Protein AF-A0A0F8Z0E1-F1 (afdb_monomer)

Foldseek 3Di:
DPFDWDQDPVRDTDRPPPPFPWAKFKFWFADDVPFIWMWIFIAGAPRATETPDTAGDQDPVSVVVVCVVRVHQAYEYELPHDRYDNVVLQVVCVVVQNHYAYEDEDPDCPPVAQWDADSVRSYIYGHPQVLLVVLVVCVVVNSYHYDPCCCPHPPRVQVVLLPQWDWDWDADPVRDIDIDTDGPDHNSNSNRSSRRSVRCVSVVNDPRPVPPVPDDPPPPPPPDDPDDDDPPDDD

Solvent-accessible surface area (backbone atoms only — not comparable to full-atom values): 13391 Å² total; per-residue (Å²): 135,88,76,65,68,48,68,46,99,84,72,44,79,38,66,52,71,76,73,62,65,67,46,28,23,20,5,29,20,36,30,68,88,75,31,25,25,35,32,30,26,42,32,41,76,88,50,30,34,36,49,75,45,69,45,68,34,82,45,71,67,51,44,53,47,52,39,59,77,64,57,46,52,25,33,22,32,48,65,76,46,66,48,65,55,69,69,57,52,49,51,48,24,67,77,35,61,92,30,30,28,38,31,41,74,36,99,48,88,53,41,95,45,54,52,46,78,42,75,96,69,32,34,34,39,29,18,53,59,53,39,51,47,53,50,46,50,33,57,77,70,64,30,51,47,76,54,93,62,49,72,58,32,72,83,39,48,45,60,58,15,59,64,30,60,41,82,44,79,46,70,46,101,84,74,44,82,40,76,43,74,46,67,83,56,70,34,51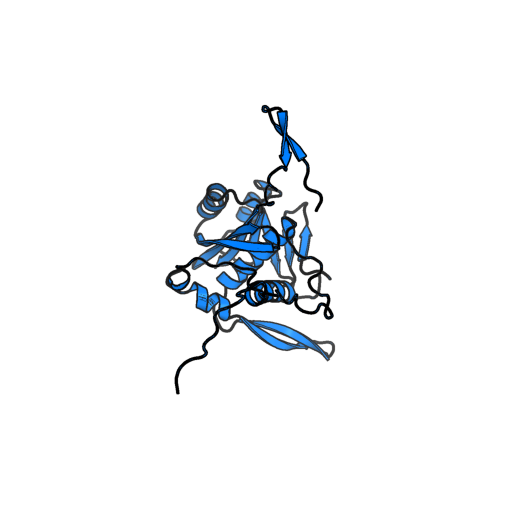,57,41,48,3,49,32,28,22,48,53,17,36,37,74,74,67,52,46,76,88,68,81,81,49,93,81,65,72,79,83,76,80,77,89,75,83,77,87,83,83,82,86,90,86,82,81,132

Secondary structure (DSSP, 8-state):
--PPEEE-TTS-EEEP------EEEEEEEEETTTEEEEEEEEEETTTEEEEEEEEEE-SHHHHHHHHHHTT-SEEEEESSSSSS-HHHHHHHHHHTTTTEEEEEEESSS-SSSSEEEEGGGTEEEEEHHHHHHHHHHHHHTT-EEPPTTTTTGGGGTHHHHHH-EEEEEEE-TTS-EEEEEEESS--HHHHHHHHHHHHHIIIII--TT---TT---------------------

pLDDT: mean 82.11, std 20.62, range [33.75, 98.81]

Nearest PDB structures (foldseek):
  3f6c-assembly3_B  TM=4.283E-01  e=1.067E+00  Escherichia coli K-12
  4h83-assembly3_C  TM=5.958E-01  e=2.082E+00  marine actinobacterium PHSC20C1
  8oud-assembly1_C  TM=4.354E-01  e=1.446E+00  Homo sapiens
  6x2l-assembly1_A  TM=3.823E-01  e=3.185E+00  Homo sapiens
  8vc9-assembly3_F  TM=4.400E-01  e=5.847E+00  Leptospira interrogans serovar Copenhageni

Mean predicted aligned error: 10.94 Å

Structure (mmCIF, N/CA/C/O backbone):
data_AF-A0A0F8Z0E1-F1
#
_entry.id   AF-A0A0F8Z0E1-F1
#
loop_
_atom_site.group_PDB
_atom_site.id
_atom_site.type_symbol
_atom_site.label_atom_id
_atom_site.label_alt_id
_atom_site.label_comp_id
_atom_site.label_asym_id
_atom_site.label_entity_id
_atom_site.label_seq_id
_atom_site.pdbx_PDB_ins_code
_atom_site.Cartn_x
_atom_site.Cartn_y
_atom_site.Cartn_z
_atom_site.occupancy
_atom_site.B_iso_or_equiv
_atom_site.auth_seq_id
_atom_site.auth_comp_id
_atom_site.auth_asym_id
_atom_site.auth_atom_id
_atom_site.pdbx_PDB_model_num
ATOM 1 N N . LEU A 1 1 ? -22.494 -20.729 2.034 1.00 38.28 1 LEU A N 1
ATOM 2 C CA . LEU A 1 1 ? -22.500 -20.128 3.391 1.00 38.28 1 LEU A CA 1
ATOM 3 C C . LEU A 1 1 ? -23.894 -20.237 4.022 1.00 38.28 1 LEU A C 1
ATOM 5 O O . LEU A 1 1 ? -24.862 -19.753 3.445 1.00 38.28 1 LEU A O 1
ATOM 9 N N . HIS A 1 2 ? -24.022 -20.924 5.164 1.00 33.75 2 HIS A N 1
ATOM 10 C CA . HIS A 1 2 ? -25.282 -21.025 5.918 1.00 33.75 2 HIS A CA 1
ATOM 11 C C . HIS A 1 2 ? -25.442 -19.775 6.796 1.00 33.75 2 HIS A C 1
ATOM 13 O O . HIS A 1 2 ? -24.879 -19.708 7.882 1.00 33.75 2 HIS A O 1
ATOM 19 N N . GLY A 1 3 ? -26.159 -18.762 6.303 1.00 41.03 3 GLY A N 1
ATOM 20 C CA . GLY A 1 3 ? -26.400 -17.527 7.058 1.00 41.03 3 GLY A CA 1
ATOM 21 C C . GLY A 1 3 ? -27.196 -17.776 8.344 1.00 41.03 3 GLY A C 1
ATOM 22 O O . GLY A 1 3 ? -28.190 -18.505 8.334 1.00 41.03 3 GLY A O 1
ATOM 23 N N . THR A 1 4 ? -26.769 -17.157 9.441 1.00 48.91 4 THR A N 1
ATOM 24 C CA . THR A 1 4 ? -27.414 -17.253 10.753 1.00 48.91 4 THR A CA 1
ATOM 25 C C . THR A 1 4 ? -28.752 -16.506 10.737 1.00 48.91 4 THR A C 1
ATOM 27 O O . THR A 1 4 ? -28.820 -15.310 10.457 1.00 48.91 4 THR A O 1
ATOM 30 N N . THR A 1 5 ? -29.850 -17.204 11.017 1.00 56.28 5 THR A N 1
ATOM 31 C CA . THR A 1 5 ? -31.170 -16.588 11.248 1.00 56.28 5 THR A CA 1
ATOM 32 C C . THR A 1 5 ? -31.329 -16.183 12.710 1.00 56.28 5 THR A C 1
ATOM 34 O O . THR A 1 5 ? -31.001 -16.976 13.592 1.00 56.28 5 THR A O 1
ATOM 37 N N . TYR A 1 6 ? -31.904 -15.008 12.966 1.00 61.81 6 TYR A N 1
ATOM 38 C CA . TYR A 1 6 ? -32.335 -14.571 14.299 1.00 61.81 6 TYR A CA 1
ATOM 39 C C . TYR A 1 6 ? -33.839 -14.266 14.316 1.00 61.81 6 TYR A C 1
ATOM 41 O O . TYR A 1 6 ? -34.480 -14.178 13.269 1.00 61.81 6 TYR A O 1
ATOM 49 N N . VAL A 1 7 ? -34.429 -14.144 15.505 1.00 69.38 7 VAL A N 1
ATOM 50 C CA . VAL A 1 7 ? -35.840 -13.759 15.672 1.00 69.38 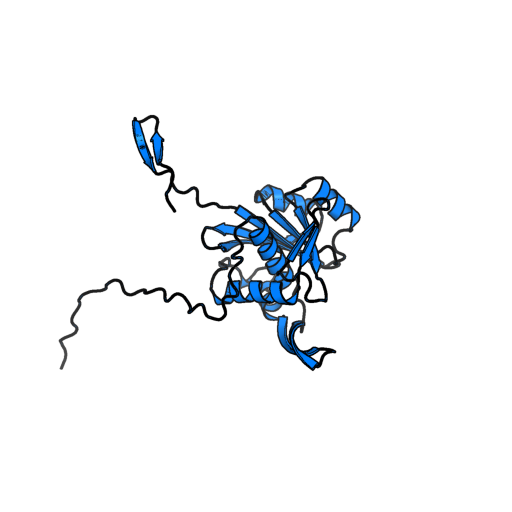7 VAL A CA 1
ATOM 51 C C . VAL A 1 7 ? -35.884 -12.321 16.170 1.00 69.38 7 VAL A C 1
ATOM 53 O O . VAL A 1 7 ? -35.270 -12.013 17.187 1.00 69.38 7 VAL A O 1
ATOM 56 N N . GLY A 1 8 ? -36.545 -11.444 15.417 1.00 69.00 8 GLY A N 1
ATOM 57 C CA . GLY A 1 8 ? -36.669 -10.027 15.756 1.00 69.00 8 GLY A CA 1
ATOM 58 C C . GLY A 1 8 ? -37.699 -9.792 16.858 1.00 69.00 8 GLY A C 1
ATOM 59 O O . GLY A 1 8 ? -38.451 -10.695 17.225 1.00 69.00 8 GLY A O 1
ATOM 60 N N . GLU A 1 9 ? -37.772 -8.559 17.362 1.00 64.88 9 GLU A N 1
ATOM 61 C CA . GLU A 1 9 ? -38.778 -8.148 18.360 1.00 64.88 9 GLU A CA 1
ATOM 62 C C . GLU A 1 9 ? -40.223 -8.298 17.850 1.00 64.88 9 GLU A C 1
ATOM 64 O O . GLU A 1 9 ? -41.160 -8.425 18.634 1.00 64.88 9 GLU A O 1
ATOM 69 N N . ASP A 1 10 ? -40.405 -8.358 16.529 1.00 83.94 10 ASP A N 1
ATOM 70 C CA . ASP A 1 10 ? -41.672 -8.654 15.858 1.00 83.94 10 ASP A CA 1
ATOM 71 C C . ASP A 1 10 ? -42.035 -10.154 15.842 1.00 83.94 10 ASP A C 1
ATOM 73 O O . ASP A 1 10 ? -43.051 -10.546 15.263 1.00 83.94 10 ASP A O 1
ATOM 77 N N . GLY A 1 11 ? -41.201 -11.009 16.443 1.00 68.81 11 GLY A N 1
ATOM 78 C CA . GLY A 1 11 ? -41.383 -12.457 16.490 1.00 68.81 11 GLY A CA 1
ATOM 79 C C . GLY A 1 11 ? -41.134 -13.165 15.156 1.00 68.81 11 GLY A C 1
ATOM 80 O O . GLY A 1 11 ? -41.351 -14.377 15.061 1.00 68.81 11 GLY A O 1
ATOM 81 N N . LYS A 1 12 ? -40.677 -12.457 14.115 1.00 70.94 12 LYS A N 1
ATOM 82 C CA . LYS A 1 12 ? -40.388 -13.053 12.806 1.00 70.94 12 LYS A CA 1
ATOM 83 C C . LYS A 1 12 ? -38.943 -13.528 12.745 1.00 70.94 12 LYS A C 1
ATOM 85 O O . LYS A 1 12 ? -38.037 -12.905 13.294 1.00 70.94 12 LYS A O 1
ATOM 90 N N . LYS A 1 13 ? -38.725 -14.648 12.049 1.00 59.69 13 LYS A N 1
ATOM 91 C CA . LYS A 1 13 ? -37.377 -15.102 11.694 1.00 59.69 13 LYS A CA 1
ATOM 92 C C . LYS A 1 13 ? -36.833 -14.178 10.614 1.00 59.69 13 LYS A C 1
ATOM 94 O O . LYS A 1 13 ? -37.253 -14.265 9.462 1.00 59.69 13 LYS A O 1
ATOM 99 N N . HIS A 1 14 ? -35.896 -13.327 10.995 1.00 53.53 14 HIS A N 1
ATOM 100 C CA . HIS A 1 14 ? -35.095 -12.564 10.058 1.00 53.53 14 HIS A CA 1
ATOM 101 C C . HIS A 1 14 ? -33.886 -13.411 9.700 1.00 53.53 14 HIS A C 1
ATOM 103 O O . HIS A 1 14 ? -33.217 -14.005 10.552 1.00 53.53 14 HIS A O 1
ATOM 109 N N . ARG A 1 15 ? -33.587 -13.480 8.409 1.00 45.00 15 ARG A N 1
ATOM 110 C CA . ARG A 1 15 ? -32.219 -13.785 8.020 1.00 45.00 15 ARG A CA 1
ATOM 111 C C . ARG A 1 15 ? -31.432 -12.561 8.459 1.00 45.00 15 ARG A C 1
ATOM 113 O O . ARG A 1 15 ? -31.849 -11.457 8.109 1.00 45.00 15 ARG A O 1
ATOM 120 N N . ALA A 1 16 ? -30.353 -12.728 9.227 1.00 47.72 16 ALA A N 1
ATOM 121 C CA . ALA A 1 16 ? -29.394 -11.640 9.274 1.00 47.72 16 ALA A CA 1
ATOM 122 C C . ALA A 1 16 ? -29.115 -11.295 7.815 1.00 47.72 16 ALA A C 1
ATOM 124 O O . ALA A 1 16 ? -28.771 -12.194 7.035 1.00 47.72 16 ALA A O 1
ATOM 125 N N . ALA A 1 17 ? -29.354 -10.036 7.422 1.00 44.41 17 ALA A N 1
ATOM 126 C CA . ALA A 1 17 ? -28.634 -9.518 6.276 1.00 44.41 17 ALA A CA 1
ATOM 127 C C . ALA A 1 17 ? -27.206 -9.964 6.551 1.00 44.41 17 ALA A C 1
ATOM 129 O O . ALA A 1 17 ? -26.731 -9.765 7.675 1.00 44.41 17 ALA A O 1
ATOM 130 N N . ALA A 1 18 ? -26.599 -10.706 5.622 1.00 43.81 18 ALA A N 1
ATOM 131 C CA . ALA A 1 18 ? -25.170 -10.886 5.702 1.00 43.81 18 ALA A CA 1
ATOM 132 C C . ALA A 1 18 ? -24.669 -9.457 5.876 1.00 43.81 18 ALA A C 1
ATOM 134 O O . ALA A 1 18 ? -24.864 -8.631 4.986 1.00 43.81 18 ALA A O 1
ATOM 135 N N . SER A 1 19 ? -24.212 -9.120 7.084 1.00 43.34 19 SER A N 1
ATOM 136 C CA . SER A 1 19 ? -23.349 -7.977 7.258 1.00 43.34 19 SER A CA 1
ATOM 137 C C . SER A 1 19 ? -22.213 -8.403 6.369 1.00 43.34 19 SER A C 1
ATOM 139 O O . SER A 1 19 ? -21.447 -9.279 6.767 1.00 43.34 19 SER A O 1
ATOM 141 N N . SER A 1 20 ? -22.255 -7.973 5.105 1.00 54.06 20 SER A N 1
ATOM 142 C CA . SER A 1 20 ? -21.181 -8.198 4.163 1.00 54.06 20 SER A CA 1
ATOM 143 C C . SER A 1 20 ? -19.983 -7.768 4.967 1.00 54.06 20 SER A C 1
ATOM 145 O O . SER A 1 20 ? -19.989 -6.639 5.466 1.00 54.06 20 SER A O 1
ATOM 147 N N . LEU A 1 21 ? -19.098 -8.709 5.283 1.00 59.22 21 LEU A N 1
ATOM 148 C CA . LEU A 1 21 ? -17.911 -8.378 6.041 1.00 59.22 21 LEU A CA 1
ATOM 149 C C . LEU A 1 21 ? -17.253 -7.290 5.196 1.00 59.22 21 LEU A C 1
ATOM 151 O O . LEU A 1 21 ? -16.969 -7.485 4.014 1.00 59.22 21 LEU A O 1
ATOM 155 N N . VAL A 1 22 ? -17.281 -6.088 5.751 1.00 82.81 22 VAL A N 1
ATOM 156 C CA . VAL A 1 22 ? -16.866 -4.866 5.102 1.00 82.81 22 VAL A CA 1
ATOM 157 C C . VAL A 1 22 ? -15.775 -4.364 6.001 1.00 82.81 22 VAL A C 1
ATOM 159 O O . VAL A 1 22 ? -16.042 -4.040 7.154 1.00 82.81 22 VAL A O 1
ATOM 162 N N . THR A 1 23 ? -14.572 -4.330 5.462 1.00 93.50 23 THR A N 1
ATOM 163 C CA . THR A 1 23 ? -13.405 -3.822 6.164 1.00 93.50 23 THR A CA 1
ATOM 164 C C . THR A 1 23 ? -12.860 -2.647 5.378 1.00 93.50 23 THR A C 1
ATOM 166 O O . THR A 1 23 ? -12.794 -2.696 4.148 1.00 93.50 23 THR A O 1
ATOM 169 N N . VAL A 1 24 ? -12.449 -1.591 6.073 1.00 97.44 24 VAL A N 1
ATOM 170 C CA . VAL A 1 24 ? -11.703 -0.495 5.451 1.00 97.44 24 VAL A CA 1
ATOM 171 C C . VAL A 1 24 ? -10.212 -0.741 5.646 1.00 97.44 24 VAL A C 1
ATOM 173 O O . VAL A 1 24 ? -9.747 -0.896 6.772 1.00 97.44 24 VAL A O 1
ATOM 176 N N . VAL A 1 25 ? -9.453 -0.773 4.556 1.00 98.38 25 VAL A N 1
ATOM 177 C CA . VAL A 1 25 ? -7.999 -0.959 4.578 1.00 98.38 25 VAL A CA 1
ATOM 178 C C . VAL A 1 25 ? -7.276 0.223 3.957 1.00 98.38 25 VAL A C 1
ATOM 180 O O . VAL A 1 25 ? -7.842 0.939 3.130 1.00 98.38 25 VAL A O 1
ATOM 183 N N . ALA A 1 26 ? -6.010 0.401 4.326 1.00 98.81 26 ALA A N 1
ATOM 184 C CA . ALA A 1 26 ? -5.144 1.402 3.729 1.00 98.81 26 ALA A CA 1
ATOM 185 C C . ALA A 1 26 ? -3.744 0.871 3.410 1.00 98.81 26 ALA A C 1
ATOM 187 O O . ALA A 1 26 ? -3.215 -0.023 4.073 1.00 98.81 26 ALA A O 1
ATOM 188 N N . GLY A 1 27 ? -3.129 1.466 2.395 1.00 98.62 27 GLY A N 1
ATOM 189 C CA . GLY A 1 27 ? -1.735 1.250 2.027 1.00 98.62 27 GLY A CA 1
ATOM 190 C C . GLY A 1 27 ? -1.019 2.571 1.843 1.00 98.62 27 GLY A C 1
ATOM 191 O O . GLY A 1 27 ? -1.593 3.491 1.260 1.00 98.62 27 GLY A O 1
ATOM 192 N N . VAL A 1 28 ? 0.216 2.666 2.331 1.00 98.31 28 VAL A N 1
ATOM 193 C CA . VAL A 1 28 ? 1.016 3.893 2.282 1.00 98.31 28 VAL A CA 1
ATOM 194 C C . VAL A 1 28 ? 2.410 3.600 1.744 1.00 98.31 28 VAL A C 1
ATOM 196 O O . VAL A 1 28 ? 3.143 2.803 2.326 1.00 98.31 28 VAL A O 1
ATOM 199 N N . ASP A 1 29 ? 2.791 4.285 0.671 1.00 97.44 29 ASP A N 1
ATOM 200 C CA . ASP A 1 29 ? 4.161 4.320 0.164 1.00 97.44 29 ASP A CA 1
ATOM 201 C C . ASP A 1 29 ? 4.835 5.647 0.530 1.00 97.44 29 ASP A C 1
ATOM 203 O O . ASP A 1 29 ? 4.246 6.728 0.426 1.00 97.44 29 ASP A O 1
ATOM 207 N N . GLN A 1 30 ? 6.064 5.572 1.036 1.00 93.94 30 GLN A N 1
ATOM 208 C CA . GLN A 1 30 ? 6.739 6.727 1.616 1.00 93.94 30 GLN A CA 1
ATOM 209 C C . GLN A 1 30 ? 7.617 7.467 0.605 1.00 93.94 30 GLN A C 1
ATOM 211 O O . GLN A 1 30 ? 8.789 7.137 0.407 1.00 93.94 30 GLN A O 1
ATOM 216 N N . GLY A 1 31 ? 7.098 8.569 0.063 1.00 82.62 31 GLY A N 1
ATOM 217 C CA . GLY A 1 31 ? 7.850 9.474 -0.801 1.00 82.62 31 GLY A CA 1
ATOM 218 C C . GLY A 1 31 ? 8.750 10.442 -0.021 1.00 82.62 31 GLY A C 1
ATOM 219 O O . GLY A 1 31 ? 8.289 11.250 0.788 1.00 82.62 31 GLY A O 1
ATOM 220 N N . GLN A 1 32 ? 10.059 10.439 -0.301 1.00 75.44 32 GLN A N 1
ATOM 221 C CA . GLN A 1 32 ? 10.993 11.413 0.284 1.00 75.44 32 GLN A CA 1
ATOM 222 C C . GLN A 1 32 ? 10.678 12.843 -0.191 1.00 75.44 32 GLN A C 1
ATOM 224 O O . GLN A 1 32 ? 10.983 13.217 -1.324 1.00 75.44 32 GLN A O 1
ATOM 229 N N . GLY A 1 33 ? 10.069 13.654 0.681 1.00 72.19 33 GLY A N 1
ATOM 230 C CA . GLY A 1 33 ? 9.814 15.083 0.450 1.00 72.19 33 GLY A CA 1
ATOM 231 C C . GLY A 1 33 ? 8.736 15.412 -0.592 1.00 72.19 33 GLY A C 1
ATOM 232 O O . GLY A 1 33 ? 8.535 16.586 -0.892 1.00 72.19 33 GLY A O 1
ATOM 233 N N . LYS A 1 34 ? 8.039 14.406 -1.138 1.00 81.81 34 LYS A N 1
ATOM 234 C CA . LYS A 1 34 ? 6.984 14.567 -2.160 1.00 81.81 34 LYS A CA 1
ATOM 235 C C . LYS A 1 34 ? 5.567 14.295 -1.638 1.00 81.81 34 LYS A C 1
ATOM 237 O O . LYS A 1 34 ? 4.616 14.375 -2.417 1.00 81.81 34 LYS A O 1
ATOM 242 N N . GLY A 1 35 ? 5.447 14.013 -0.340 1.00 90.50 35 GLY A N 1
ATOM 243 C CA . GLY A 1 35 ? 4.260 13.426 0.280 1.00 90.50 35 GLY A CA 1
ATOM 244 C C . GLY A 1 35 ? 4.339 11.898 0.294 1.00 90.50 35 GLY A C 1
ATOM 245 O O . GLY A 1 35 ? 5.098 11.306 -0.469 1.00 90.50 35 GLY A O 1
ATOM 246 N N . ASN A 1 36 ? 3.577 11.276 1.188 1.00 95.94 36 ASN A N 1
ATOM 247 C CA . ASN A 1 36 ? 3.420 9.827 1.268 1.00 95.94 36 ASN A CA 1
ATOM 248 C C . ASN A 1 36 ? 2.136 9.453 0.534 1.00 95.94 36 ASN A C 1
ATOM 250 O O 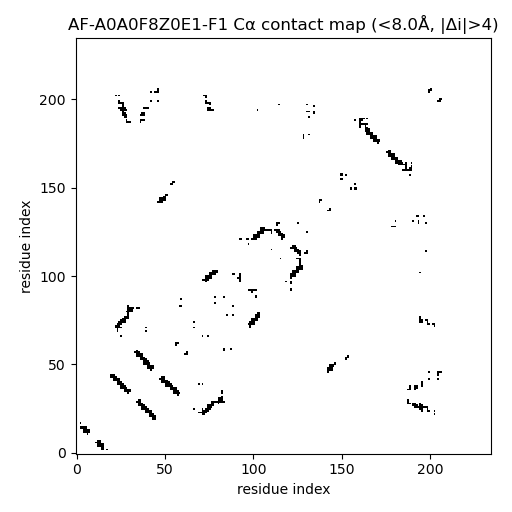. ASN A 1 36 ? 1.060 9.936 0.899 1.00 95.94 36 ASN A O 1
ATOM 254 N N . HIS A 1 37 ? 2.243 8.630 -0.499 1.00 97.44 37 HIS A N 1
ATOM 255 C CA . HIS A 1 37 ? 1.106 8.197 -1.298 1.00 97.44 37 HIS A CA 1
ATOM 256 C C . HIS A 1 37 ? 0.288 7.207 -0.496 1.00 97.44 37 HIS A C 1
ATOM 258 O O . HIS A 1 37 ? 0.821 6.226 0.011 1.00 97.44 37 HIS A O 1
ATOM 264 N N . MET A 1 38 ? -1.008 7.455 -0.382 1.00 98.19 38 MET A N 1
ATOM 265 C CA . MET A 1 38 ? -1.902 6.634 0.414 1.00 98.19 38 MET A CA 1
ATOM 266 C C . MET A 1 38 ? -3.151 6.284 -0.389 1.00 98.19 38 MET A C 1
ATOM 268 O O . MET A 1 38 ? -3.712 7.106 -1.117 1.00 98.19 38 MET A O 1
ATOM 272 N N . HIS A 1 39 ? -3.557 5.026 -0.276 1.00 98.69 39 HIS A N 1
ATOM 273 C CA . HIS A 1 39 ? -4.788 4.490 -0.842 1.00 98.69 39 HIS A CA 1
ATOM 274 C C . HIS A 1 39 ? -5.631 3.945 0.300 1.00 98.69 39 HIS A C 1
ATOM 276 O O . HIS A 1 39 ? -5.092 3.302 1.199 1.00 98.69 39 HIS A O 1
ATOM 282 N N . ILE A 1 40 ? -6.931 4.213 0.263 1.00 98.69 40 ILE A N 1
ATOM 283 C CA . ILE A 1 40 ? -7.911 3.694 1.213 1.00 98.69 40 ILE A CA 1
ATOM 284 C C . ILE A 1 40 ? -9.021 3.027 0.414 1.00 98.69 40 ILE A C 1
ATOM 286 O O . ILE A 1 40 ? -9.619 3.659 -0.464 1.00 98.69 40 ILE A O 1
ATOM 290 N N . SER A 1 41 ? -9.342 1.787 0.762 1.00 98.38 41 SER A N 1
ATOM 291 C CA . SER A 1 41 ? -10.441 1.040 0.159 1.00 98.38 41 SER A CA 1
ATOM 292 C C . SER A 1 41 ? -11.366 0.464 1.202 1.00 98.38 41 SER A C 1
ATOM 294 O O . SER A 1 41 ? -10.939 0.018 2.261 1.00 98.38 41 SER A O 1
ATOM 296 N N . ILE A 1 42 ? -12.636 0.394 0.838 1.00 97.00 42 ILE A N 1
ATOM 297 C CA . ILE A 1 42 ? -13.573 -0.537 1.444 1.00 97.00 42 ILE A CA 1
ATOM 298 C C . ILE A 1 42 ? -13.473 -1.871 0.694 1.00 97.00 42 ILE A C 1
ATOM 300 O O . ILE A 1 42 ? -13.443 -1.900 -0.539 1.00 97.00 42 ILE A O 1
ATOM 304 N N . VAL A 1 43 ? -13.358 -2.967 1.436 1.00 94.69 43 VAL A N 1
ATOM 305 C CA . VAL A 1 43 ? -13.248 -4.328 0.905 1.00 94.69 43 VAL A CA 1
ATOM 306 C C . VAL A 1 43 ? -14.571 -5.039 1.124 1.00 94.69 43 VAL A C 1
ATOM 308 O O . VAL A 1 43 ? -15.077 -5.071 2.245 1.00 94.69 43 VAL A O 1
ATOM 311 N N . HIS A 1 44 ? -15.124 -5.603 0.055 1.00 86.56 44 HIS A N 1
ATOM 312 C CA . HIS A 1 44 ? -16.355 -6.390 0.089 1.00 86.56 44 HIS A CA 1
ATOM 313 C C . HIS A 1 44 ? -16.075 -7.898 -0.035 1.00 86.56 44 HIS A C 1
ATOM 315 O O . HIS A 1 44 ? -14.951 -8.332 -0.304 1.00 86.56 44 HIS A O 1
ATOM 321 N N . GLU A 1 45 ? -17.129 -8.706 0.117 1.00 75.62 45 GLU A N 1
ATOM 322 C CA . GLU A 1 45 ? -17.104 -10.136 -0.208 1.00 75.62 45 GLU A CA 1
ATOM 323 C C . GLU A 1 45 ? -16.575 -10.356 -1.641 1.00 75.62 45 GLU A C 1
ATOM 325 O O . GLU A 1 45 ? -16.906 -9.605 -2.559 1.00 75.62 45 GLU A O 1
ATOM 330 N N . GLY A 1 46 ? -15.713 -11.362 -1.827 1.00 80.94 46 GLY A N 1
ATOM 331 C CA . GLY A 1 46 ? -15.024 -11.609 -3.102 1.00 80.94 46 GLY A CA 1
ATOM 332 C C . GLY A 1 46 ? -13.723 -10.821 -3.304 1.00 80.94 46 GLY A C 1
ATOM 333 O O . GLY A 1 46 ? -13.210 -10.788 -4.420 1.00 80.94 46 GLY A O 1
ATOM 334 N N . ALA A 1 47 ? -13.186 -10.200 -2.244 1.00 87.94 47 ALA A N 1
ATOM 335 C CA . ALA A 1 47 ? -11.915 -9.466 -2.265 1.00 87.94 47 ALA A CA 1
ATOM 336 C C . ALA A 1 47 ? -11.901 -8.281 -3.251 1.00 87.94 47 ALA A C 1
ATOM 338 O O . ALA A 1 47 ? -10.870 -7.948 -3.841 1.00 87.94 47 ALA A O 1
ATOM 339 N N . ILE A 1 48 ? -13.059 -7.641 -3.446 1.00 92.50 48 ILE A N 1
ATOM 340 C CA . ILE A 1 48 ? -13.188 -6.459 -4.303 1.00 92.50 48 ILE A CA 1
ATOM 341 C C . ILE A 1 48 ? -12.861 -5.213 -3.477 1.00 92.50 48 ILE A C 1
ATOM 343 O O . ILE A 1 48 ? -13.520 -4.940 -2.471 1.00 92.50 48 ILE A O 1
ATOM 347 N N . ARG A 1 49 ? -11.862 -4.443 -3.921 1.00 96.06 49 ARG A N 1
ATOM 348 C CA . ARG A 1 49 ? -11.419 -3.187 -3.298 1.00 96.06 49 ARG A CA 1
ATOM 349 C C . ARG A 1 49 ? -12.070 -1.994 -3.992 1.00 96.06 49 ARG A C 1
ATOM 351 O O . ARG A 1 49 ? -11.759 -1.701 -5.146 1.00 96.06 49 ARG A O 1
ATOM 358 N N . HIS A 1 50 ? -12.966 -1.296 -3.304 1.00 97.00 50 HIS A N 1
ATOM 359 C CA . HIS A 1 50 ? -13.543 -0.040 -3.783 1.00 97.00 50 HIS A CA 1
ATOM 360 C C . HIS A 1 50 ? -12.764 1.127 -3.185 1.00 97.00 50 HIS A C 1
ATOM 362 O O . HIS A 1 50 ? -12.805 1.353 -1.975 1.00 97.00 50 HIS A O 1
ATOM 368 N N . LYS A 1 51 ? -12.074 1.883 -4.038 1.00 97.56 51 LYS A N 1
ATOM 369 C CA . LYS A 1 51 ? -11.235 3.007 -3.616 1.00 97.56 51 LYS A CA 1
ATOM 370 C C . LYS A 1 51 ? -12.109 4.129 -3.055 1.00 97.56 51 LYS A C 1
ATOM 372 O O . LYS A 1 51 ? -12.841 4.785 -3.795 1.00 97.56 51 LYS A O 1
ATOM 377 N N . LEU A 1 52 ? -12.011 4.352 -1.748 1.00 97.31 52 LEU A N 1
ATOM 378 C CA . LEU A 1 52 ? -12.669 5.456 -1.049 1.00 97.31 52 LEU A CA 1
ATOM 379 C C . LEU A 1 52 ? -11.871 6.751 -1.181 1.00 97.31 52 LEU A C 1
ATOM 381 O O . LEU A 1 52 ? -12.448 7.836 -1.273 1.00 97.31 52 LEU A O 1
ATOM 385 N N . TRP A 1 53 ? -10.544 6.637 -1.159 1.00 98.06 53 TRP A N 1
ATOM 386 C CA . TRP A 1 53 ? -9.648 7.780 -1.240 1.00 98.06 53 TRP A CA 1
ATOM 387 C C . TRP A 1 53 ? -8.281 7.373 -1.787 1.00 98.06 53 TRP A C 1
ATOM 389 O O . TRP A 1 53 ? -7.758 6.308 -1.466 1.00 98.06 53 TRP A O 1
ATOM 399 N N . ILE A 1 54 ? -7.707 8.238 -2.618 1.00 98.31 54 ILE A N 1
ATOM 400 C CA . ILE A 1 54 ? -6.355 8.109 -3.161 1.00 98.31 54 ILE A CA 1
ATOM 401 C C . ILE A 1 54 ? -5.746 9.508 -3.147 1.00 98.31 54 ILE A C 1
ATOM 403 O O . ILE A 1 54 ? -6.391 10.461 -3.590 1.00 98.31 54 ILE A O 1
ATOM 407 N N . GLY A 1 55 ? -4.517 9.634 -2.661 1.00 96.62 55 GLY A N 1
ATOM 408 C CA . GLY A 1 55 ? -3.799 10.903 -2.683 1.00 96.62 55 GLY A CA 1
ATOM 409 C C . GLY A 1 55 ? -2.514 10.843 -1.877 1.00 96.62 55 GLY A C 1
ATOM 410 O O . GLY A 1 55 ? -1.908 9.779 -1.733 1.00 96.62 55 GLY A O 1
ATOM 411 N N . ARG A 1 56 ? -2.116 11.990 -1.323 1.00 96.56 56 ARG A N 1
ATOM 412 C CA . ARG A 1 56 ? -0.917 12.122 -0.490 1.00 96.56 56 ARG A CA 1
ATOM 413 C C . ARG A 1 56 ? -1.237 12.666 0.881 1.00 96.56 56 ARG A C 1
ATOM 415 O O . ARG A 1 56 ? -2.112 13.515 1.018 1.00 96.56 56 ARG A O 1
ATOM 422 N N . VAL A 1 57 ? -0.457 12.212 1.851 1.00 96.00 57 VAL A N 1
ATOM 423 C CA . VAL A 1 57 ? -0.377 12.790 3.191 1.00 96.00 57 VAL A CA 1
ATOM 424 C C . VAL A 1 57 ? 1.044 13.277 3.449 1.00 96.00 57 VAL A C 1
ATOM 426 O O . VAL A 1 57 ? 2.024 12.610 3.105 1.00 96.00 57 VAL A O 1
ATOM 429 N N . TYR A 1 58 ? 1.182 14.456 4.035 1.00 94.44 58 TYR A N 1
ATOM 430 C CA . TYR A 1 58 ? 2.463 15.154 4.164 1.00 94.44 58 TYR A CA 1
ATOM 431 C C . TYR A 1 58 ? 3.044 15.095 5.575 1.00 94.44 58 TYR A C 1
ATOM 433 O O . TYR A 1 58 ? 4.208 15.446 5.768 1.00 94.44 58 TYR A O 1
ATOM 441 N N . SER A 1 59 ? 2.267 14.631 6.552 1.00 93.75 59 SER A N 1
ATOM 442 C CA . SER A 1 59 ? 2.718 14.466 7.929 1.00 93.75 59 SER A CA 1
ATOM 443 C C . SER A 1 59 ? 2.128 13.216 8.580 1.00 93.75 59 SER A C 1
ATOM 445 O O . SER A 1 59 ? 1.188 12.606 8.064 1.00 93.75 59 SER A O 1
ATOM 447 N N . LEU A 1 60 ? 2.698 12.826 9.723 1.00 95.06 60 LEU A N 1
ATOM 448 C CA . LEU A 1 60 ? 2.179 11.719 10.521 1.00 95.06 60 LEU A CA 1
ATOM 449 C C . LEU A 1 60 ? 0.776 12.031 11.055 1.00 95.06 60 LEU A C 1
ATOM 451 O O . LEU A 1 60 ? -0.083 11.160 11.067 1.00 95.06 60 LEU A O 1
ATOM 455 N N . GLU A 1 61 ? 0.530 13.276 11.453 1.00 96.31 61 GLU A N 1
ATOM 456 C CA . GLU A 1 61 ? -0.766 13.725 11.958 1.00 96.31 61 GLU A CA 1
ATOM 457 C C . GLU A 1 61 ? -1.845 13.644 10.875 1.00 96.31 61 GLU A C 1
ATOM 459 O O . GLU A 1 61 ? -2.952 13.191 11.149 1.00 96.31 61 GLU A O 1
ATOM 464 N N . GLU A 1 62 ? -1.524 14.035 9.637 1.00 97.06 62 GLU A N 1
ATOM 465 C CA . GLU A 1 62 ? -2.451 13.899 8.510 1.00 97.06 62 GLU A CA 1
ATOM 466 C C . GLU A 1 62 ? -2.741 12.426 8.202 1.00 97.06 62 GLU A C 1
ATOM 468 O O . GLU A 1 62 ? -3.894 12.066 7.967 1.00 97.06 62 GLU A O 1
ATOM 473 N N . LEU A 1 63 ? -1.718 11.566 8.256 1.00 97.38 63 LEU A N 1
ATOM 474 C CA . LEU A 1 63 ? -1.897 10.122 8.126 1.00 97.38 63 LEU A CA 1
ATOM 475 C C . LEU A 1 63 ? -2.845 9.583 9.206 1.00 97.38 63 LEU A C 1
ATOM 477 O O . LEU A 1 63 ? -3.818 8.914 8.871 1.00 97.38 63 LEU A O 1
ATOM 481 N N . GLU A 1 64 ? -2.594 9.883 10.483 1.00 97.94 64 GLU A N 1
ATOM 482 C CA . GLU A 1 64 ? -3.448 9.439 11.593 1.00 97.94 64 GLU A CA 1
ATOM 483 C C . GLU A 1 64 ? -4.886 9.945 11.440 1.00 97.94 64 GLU A C 1
ATOM 485 O O . GLU A 1 64 ? -5.824 9.161 11.585 1.00 97.94 64 GLU A O 1
ATOM 490 N N . GLN A 1 65 ? -5.061 11.211 11.049 1.00 98.25 65 GLN A N 1
ATOM 491 C CA . GLN A 1 65 ? -6.378 11.783 10.785 1.00 98.25 65 GLN A CA 1
ATOM 492 C C . GLN A 1 65 ? -7.106 11.023 9.672 1.00 98.25 65 GLN A C 1
ATOM 494 O O . GLN A 1 65 ? -8.288 10.730 9.815 1.00 98.25 65 GLN A O 1
ATOM 499 N N . LYS A 1 66 ? -6.419 10.648 8.583 1.00 98.38 66 LYS A N 1
ATOM 500 C CA . LYS A 1 66 ? -7.025 9.850 7.504 1.00 98.38 66 LYS A CA 1
ATOM 501 C C . LYS A 1 66 ? -7.430 8.454 7.956 1.00 98.38 66 LYS A C 1
ATOM 503 O O . LYS A 1 66 ? -8.471 7.967 7.519 1.00 98.38 66 LYS A O 1
ATOM 508 N N . LEU A 1 67 ? -6.640 7.817 8.819 1.00 98.50 67 LEU A N 1
ATOM 509 C CA . LEU A 1 67 ? -7.015 6.523 9.390 1.00 98.50 67 LEU A CA 1
ATOM 510 C C . LEU A 1 67 ? -8.303 6.634 10.216 1.00 98.50 67 LEU A C 1
ATOM 512 O O . LEU A 1 67 ? -9.164 5.761 10.111 1.00 98.50 67 LEU A O 1
ATOM 516 N N . ASP A 1 68 ? -8.457 7.719 10.975 1.00 98.12 68 ASP A N 1
ATOM 517 C CA . ASP A 1 68 ? -9.630 7.950 11.822 1.00 98.12 68 ASP A CA 1
ATOM 518 C C . ASP A 1 68 ? -10.864 8.375 11.012 1.00 98.12 68 ASP A C 1
ATOM 520 O O . ASP A 1 68 ? -11.944 7.819 11.209 1.00 98.12 68 ASP A O 1
ATOM 524 N N . ASP A 1 69 ? -10.706 9.293 10.052 1.00 98.25 69 ASP A N 1
ATOM 525 C CA . ASP A 1 69 ? -11.788 9.802 9.194 1.00 98.25 69 ASP A CA 1
ATOM 526 C C . ASP A 1 69 ? -12.509 8.680 8.433 1.00 98.25 69 ASP A C 1
ATOM 528 O O . ASP A 1 69 ? -13.725 8.728 8.241 1.00 98.25 69 ASP A O 1
ATOM 532 N N . TYR A 1 70 ? -11.750 7.677 7.988 1.00 97.75 70 TYR A N 1
ATOM 533 C CA . TYR A 1 70 ? -12.258 6.547 7.211 1.00 97.75 70 TYR A CA 1
ATOM 534 C C . TYR A 1 70 ? -12.477 5.284 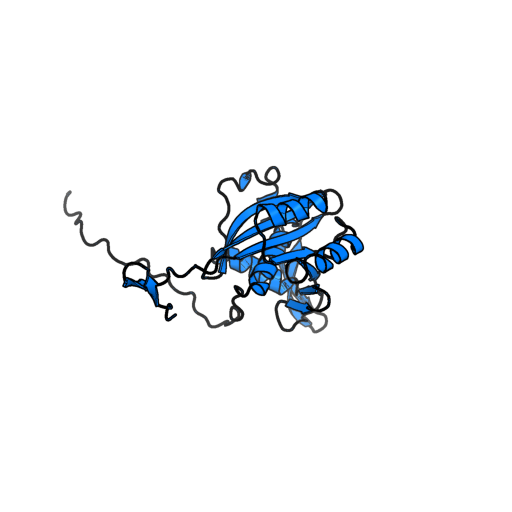8.051 1.00 97.75 70 TYR A C 1
ATOM 536 O O . TYR A 1 70 ? -12.914 4.276 7.499 1.00 97.75 70 TYR A O 1
ATOM 544 N N . ASN A 1 71 ? -12.199 5.327 9.360 1.00 97.00 71 ASN A N 1
ATOM 545 C CA . ASN A 1 71 ? -12.258 4.170 10.255 1.00 97.00 71 ASN A CA 1
ATOM 546 C C . ASN A 1 71 ? -11.494 2.956 9.687 1.00 97.00 71 ASN A C 1
ATOM 548 O O . ASN A 1 71 ? -12.036 1.857 9.562 1.00 97.00 71 ASN A O 1
ATOM 552 N N . VAL A 1 72 ? -10.240 3.180 9.285 1.00 98.19 72 VAL A N 1
ATOM 553 C CA . VAL A 1 72 ? -9.375 2.147 8.699 1.00 98.19 72 VAL A CA 1
ATOM 554 C C . VAL A 1 72 ? -9.086 1.063 9.736 1.00 98.19 72 VAL A C 1
ATOM 556 O O . VAL A 1 72 ? -8.565 1.356 10.806 1.00 98.19 72 VAL A O 1
ATOM 559 N N . GLU A 1 73 ? -9.369 -0.196 9.421 1.00 97.50 73 GLU A N 1
ATOM 560 C CA . GLU A 1 73 ? -9.136 -1.338 10.312 1.00 97.50 73 GLU A CA 1
ATOM 561 C C . GLU A 1 73 ? -7.714 -1.878 10.203 1.00 97.50 73 GLU A C 1
ATOM 563 O O . GLU A 1 73 ? -7.129 -2.235 11.219 1.00 97.50 73 GLU A O 1
ATOM 568 N N . ILE A 1 74 ? -7.153 -1.926 8.989 1.00 98.00 74 ILE A N 1
ATOM 569 C CA . ILE A 1 74 ? -5.780 -2.379 8.747 1.00 98.00 74 ILE A CA 1
ATOM 570 C C . ILE A 1 74 ? -5.079 -1.414 7.797 1.00 98.00 74 ILE A C 1
ATOM 572 O O . ILE A 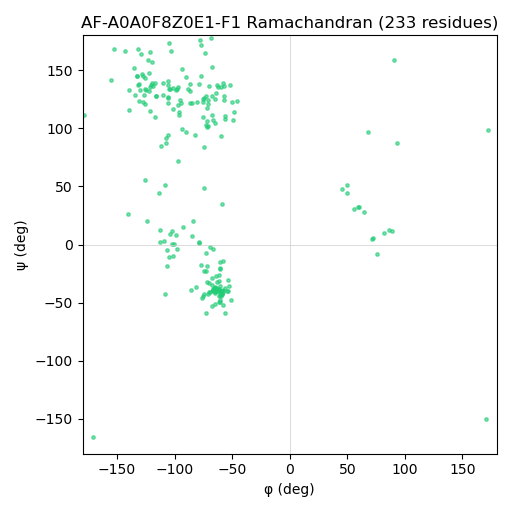1 74 ? -5.575 -1.114 6.713 1.00 98.00 74 ILE A O 1
ATOM 576 N N . CYS A 1 75 ? -3.899 -0.946 8.187 1.00 98.62 75 CYS A N 1
ATOM 577 C CA . CYS A 1 75 ? -3.038 -0.089 7.387 1.00 98.62 75 CYS A CA 1
ATOM 578 C C . CYS A 1 75 ? -1.644 -0.703 7.274 1.00 98.62 75 CYS A C 1
ATOM 580 O O . CYS A 1 75 ? -1.058 -1.110 8.278 1.00 98.62 75 CYS A O 1
ATOM 582 N N . VAL A 1 76 ? -1.095 -0.732 6.062 1.00 98.56 76 VAL A N 1
ATOM 583 C CA . VAL A 1 76 ? 0.283 -1.159 5.807 1.00 98.56 76 VAL A CA 1
ATOM 584 C C . VAL A 1 76 ? 1.086 0.011 5.252 1.00 98.56 76 VAL A C 1
ATOM 586 O O . VAL A 1 76 ? 0.680 0.640 4.278 1.00 98.56 76 VAL A O 1
ATOM 589 N N . ILE A 1 77 ? 2.232 0.298 5.865 1.00 98.19 77 ILE A N 1
ATOM 590 C CA . ILE A 1 77 ? 3.068 1.462 5.551 1.00 98.19 77 ILE A CA 1
ATOM 591 C C . ILE A 1 77 ? 4.470 1.002 5.162 1.00 98.19 77 ILE A C 1
ATOM 593 O O . ILE A 1 77 ? 5.083 0.221 5.892 1.00 98.19 77 ILE A O 1
ATOM 597 N N . ASP A 1 78 ? 5.018 1.520 4.064 1.00 96.81 78 ASP A N 1
ATOM 598 C CA . ASP A 1 78 ? 6.430 1.329 3.736 1.00 96.81 78 ASP A CA 1
ATOM 599 C C . ASP A 1 78 ? 7.342 1.834 4.867 1.00 96.81 78 ASP A C 1
ATOM 601 O O . ASP A 1 78 ? 7.296 2.995 5.270 1.00 96.81 78 ASP A O 1
ATOM 605 N N . ALA A 1 79 ? 8.204 0.953 5.368 1.00 94.12 79 ALA A N 1
ATOM 606 C CA . ALA A 1 79 ? 9.191 1.255 6.399 1.00 94.12 79 ALA A CA 1
ATOM 607 C C . ALA A 1 79 ? 10.619 1.386 5.849 1.00 94.12 79 ALA A C 1
ATOM 609 O O . ALA A 1 79 ? 11.579 1.384 6.633 1.00 94.12 79 ALA A O 1
ATOM 610 N N . GLN A 1 80 ? 10.786 1.404 4.524 1.00 89.19 80 GLN A N 1
ATOM 611 C CA . GLN A 1 80 ? 12.073 1.593 3.850 1.00 89.19 80 GLN A CA 1
ATOM 612 C C . GLN A 1 80 ? 12.223 2.977 3.218 1.00 89.19 80 GLN A C 1
ATOM 614 O O . GLN A 1 80 ? 13.358 3.384 2.952 1.00 89.19 80 GLN A O 1
ATOM 619 N N . GLY A 1 81 ? 11.123 3.694 3.002 1.00 82.12 81 GLY A N 1
ATOM 620 C CA . GLY A 1 81 ? 11.143 5.083 2.586 1.00 82.12 81 GLY A CA 1
ATOM 621 C C . GLY A 1 81 ? 11.673 6.033 3.662 1.00 82.12 81 GLY A C 1
ATOM 622 O O . GLY A 1 81 ? 12.075 5.650 4.762 1.00 82.12 81 GLY A O 1
ATOM 623 N N . GLY A 1 82 ? 11.754 7.309 3.288 1.00 81.38 82 GLY A N 1
ATOM 624 C CA . GLY A 1 82 ? 12.300 8.370 4.142 1.00 81.38 82 GLY A CA 1
ATOM 625 C C . GLY A 1 82 ? 11.337 9.528 4.372 1.00 81.38 82 GLY A C 1
ATOM 626 O O . GLY A 1 82 ? 11.801 10.625 4.668 1.00 81.38 82 GLY A O 1
ATOM 627 N N . GLY A 1 83 ? 10.035 9.316 4.160 1.00 83.38 83 GLY A N 1
ATOM 628 C CA . GLY A 1 83 ? 9.012 10.348 4.338 1.00 83.38 83 GLY A CA 1
ATOM 629 C C . GLY A 1 83 ? 8.755 10.644 5.815 1.00 83.38 83 GLY A C 1
ATOM 630 O O . GLY A 1 83 ? 8.963 11.767 6.269 1.00 83.38 83 GLY A O 1
ATOM 631 N N . ILE A 1 84 ? 8.356 9.622 6.577 1.00 88.88 84 ILE A N 1
ATOM 632 C CA . ILE A 1 84 ? 8.158 9.695 8.033 1.00 88.88 84 ILE A CA 1
ATOM 633 C C . ILE A 1 84 ? 9.316 8.957 8.712 1.00 88.88 84 ILE A C 1
ATOM 635 O O . ILE A 1 84 ? 9.713 7.875 8.279 1.00 88.88 84 ILE A O 1
ATOM 639 N N . GLY A 1 85 ? 9.868 9.528 9.785 1.00 90.62 85 GLY A N 1
ATOM 640 C CA . GLY A 1 85 ? 10.972 8.917 10.520 1.00 90.62 85 GLY A CA 1
ATOM 641 C C . GLY A 1 85 ? 10.620 7.519 11.039 1.00 90.62 85 GLY A C 1
ATOM 642 O O . GLY A 1 85 ? 9.534 7.293 11.567 1.00 90.62 85 GLY A O 1
ATOM 643 N N . TYR A 1 86 ? 11.563 6.576 10.947 1.00 92.50 86 TYR A N 1
ATOM 644 C CA . TYR A 1 86 ? 11.348 5.189 11.387 1.00 92.50 86 TYR A CA 1
ATOM 645 C C . TYR A 1 86 ? 10.850 5.080 12.839 1.00 92.50 86 TYR A C 1
ATOM 647 O O . TYR A 1 86 ? 9.976 4.269 13.136 1.00 92.50 86 TYR A O 1
ATOM 655 N N . ASN A 1 87 ? 11.383 5.902 13.750 1.00 94.06 87 ASN A N 1
ATOM 656 C CA . ASN A 1 87 ? 10.957 5.902 15.154 1.00 94.06 87 ASN A CA 1
ATOM 657 C C . ASN A 1 87 ? 9.518 6.402 15.321 1.00 94.06 87 ASN A C 1
ATOM 659 O O . ASN A 1 87 ? 8.792 5.885 16.167 1.00 94.06 87 ASN A O 1
ATOM 663 N N . ASP A 1 88 ? 9.103 7.366 14.501 1.00 95.00 88 ASP A N 1
ATOM 664 C CA . ASP A 1 88 ? 7.754 7.923 14.538 1.00 95.00 88 ASP A CA 1
ATOM 665 C C . ASP A 1 88 ? 6.744 6.903 14.001 1.00 95.00 88 ASP A C 1
ATOM 667 O O . ASP A 1 88 ? 5.720 6.657 14.639 1.00 95.00 88 ASP A O 1
ATOM 671 N N . LEU A 1 89 ? 7.081 6.213 12.901 1.00 94.75 89 LEU A N 1
ATOM 672 C CA . LEU A 1 89 ? 6.302 5.075 12.398 1.00 94.75 89 LEU A CA 1
ATOM 673 C C . LEU A 1 89 ? 6.207 3.945 13.415 1.00 94.75 89 LEU A C 1
ATOM 675 O O . LEU A 1 89 ? 5.127 3.391 13.619 1.00 94.75 89 LEU A O 1
ATOM 679 N N . ARG A 1 90 ? 7.322 3.594 14.067 1.00 95.50 90 ARG A N 1
ATOM 680 C CA . ARG A 1 90 ? 7.302 2.551 15.092 1.00 95.50 90 ARG A CA 1
ATOM 681 C C . ARG A 1 90 ? 6.391 2.951 16.243 1.00 95.50 90 ARG A C 1
ATOM 683 O O . ARG A 1 90 ? 5.567 2.148 16.663 1.00 95.50 90 ARG A O 1
ATOM 690 N N . SER A 1 91 ? 6.489 4.201 16.691 1.00 96.38 91 SER A N 1
ATOM 691 C CA . SER A 1 91 ? 5.625 4.730 17.740 1.00 96.38 91 SER A CA 1
ATOM 692 C C . SER A 1 91 ? 4.148 4.718 17.331 1.00 96.38 91 SER A C 1
ATOM 694 O O . SER A 1 91 ? 3.303 4.385 18.158 1.00 96.38 91 SER A O 1
ATOM 696 N N . LEU A 1 92 ? 3.824 5.023 16.068 1.00 96.44 92 LEU A N 1
ATOM 697 C CA . LEU A 1 92 ? 2.467 4.885 15.534 1.00 96.44 92 LEU A CA 1
ATOM 698 C C . LEU A 1 92 ? 1.980 3.431 15.600 1.00 96.44 92 LEU A C 1
ATOM 700 O O . LEU A 1 92 ? 0.891 3.187 16.113 1.00 96.44 92 LEU A O 1
ATOM 704 N N . CYS A 1 93 ? 2.783 2.475 15.128 1.00 96.31 93 CYS A N 1
ATOM 705 C CA . CYS A 1 93 ? 2.424 1.053 15.148 1.00 96.31 93 CYS A CA 1
ATOM 706 C C . CYS A 1 93 ? 2.235 0.531 16.576 1.00 96.31 93 CYS A C 1
ATOM 708 O O . CYS A 1 93 ? 1.319 -0.239 16.828 1.00 96.31 93 CYS A O 1
ATOM 710 N N . ASP A 1 94 ? 3.059 0.978 17.526 1.00 95.75 94 ASP A N 1
ATOM 711 C CA . ASP A 1 94 ? 2.914 0.592 18.931 1.00 95.75 94 ASP A CA 1
ATOM 712 C C . ASP A 1 94 ? 1.607 1.157 19.535 1.00 95.75 94 ASP A C 1
ATOM 714 O O . ASP A 1 94 ? 0.921 0.462 20.285 1.00 95.75 94 ASP A O 1
ATOM 718 N N . ARG A 1 95 ? 1.221 2.400 19.189 1.00 96.56 95 ARG A N 1
ATOM 719 C CA . ARG A 1 95 ? -0.050 3.017 19.632 1.00 96.56 95 ARG A CA 1
ATOM 720 C C . ARG A 1 95 ? -1.284 2.409 18.961 1.00 96.56 95 ARG A C 1
ATOM 722 O O . ARG A 1 95 ? -2.341 2.364 19.583 1.00 96.56 95 ARG A O 1
ATOM 729 N N . ARG A 1 96 ? -1.151 1.969 17.709 1.00 96.62 96 ARG A N 1
ATOM 730 C CA . ARG A 1 96 ? -2.207 1.371 16.877 1.00 96.62 96 ARG A CA 1
ATOM 731 C C . ARG A 1 96 ? -1.909 -0.105 16.587 1.00 96.62 96 ARG A C 1
ATOM 733 O O . ARG A 1 96 ? -2.020 -0.565 15.451 1.00 96.62 96 ARG A O 1
ATOM 740 N N . SER A 1 97 ? -1.487 -0.839 17.618 1.00 94.62 97 SER A N 1
ATOM 741 C CA . SER A 1 97 ? -1.092 -2.246 17.490 1.00 94.62 97 SER A CA 1
ATOM 742 C C . SER A 1 97 ? -2.249 -3.103 16.975 1.00 94.62 97 SER A C 1
ATOM 744 O O . SER A 1 97 ? -3.387 -2.935 17.417 1.00 94.62 97 SER A O 1
ATOM 746 N N . GLY A 1 98 ? -1.969 -3.996 16.024 1.00 92.81 98 GLY A N 1
ATOM 747 C CA . GLY A 1 98 ? -2.990 -4.790 15.330 1.00 92.81 98 GLY A CA 1
ATOM 748 C C . GLY A 1 98 ? -3.794 -4.033 14.262 1.00 92.81 98 GLY A C 1
ATOM 749 O O . GLY A 1 98 ? -4.531 -4.667 13.518 1.00 92.81 98 GLY A O 1
ATOM 750 N N . GLN A 1 99 ? -3.641 -2.707 14.158 1.00 96.88 99 GLN A N 1
ATOM 751 C CA . GLN A 1 99 ? -4.269 -1.870 13.127 1.00 96.88 99 GLN A CA 1
ATOM 752 C C . GLN A 1 99 ? -3.235 -1.371 12.111 1.00 96.88 99 GLN A C 1
ATOM 754 O O . GLN A 1 99 ? -3.500 -1.360 10.914 1.00 96.8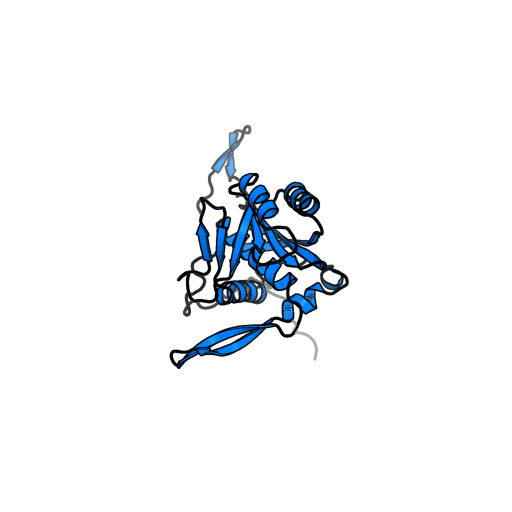8 99 GLN A O 1
ATOM 759 N N . VAL A 1 100 ? -2.049 -0.944 12.553 1.00 98.25 100 VAL A N 1
ATOM 760 C CA . VAL A 1 100 ? -1.017 -0.376 11.673 1.00 98.25 100 VAL A CA 1
ATOM 761 C C . VAL A 1 100 ? 0.224 -1.254 11.668 1.00 98.25 100 VAL A C 1
ATOM 763 O O . VAL A 1 100 ? 0.795 -1.543 12.718 1.00 98.25 100 VAL A O 1
ATOM 766 N N . TYR A 1 101 ? 0.669 -1.615 10.468 1.00 98.31 101 TYR A N 1
ATOM 767 C CA . TYR A 1 101 ? 1.844 -2.436 10.237 1.00 98.31 101 TYR A CA 1
ATOM 768 C C . TYR A 1 101 ? 2.866 -1.700 9.374 1.00 98.31 101 TYR A C 1
ATOM 770 O O . TYR A 1 101 ? 2.551 -1.133 8.328 1.00 98.31 101 TYR A O 1
ATOM 778 N N . MET A 1 102 ? 4.128 -1.780 9.774 1.00 97.75 102 MET A N 1
ATOM 779 C CA . MET A 1 102 ? 5.254 -1.437 8.912 1.00 97.75 102 MET A CA 1
ATOM 780 C C . MET A 1 102 ? 5.513 -2.567 7.921 1.00 97.75 102 MET A C 1
ATOM 782 O O . MET A 1 102 ? 5.417 -3.733 8.284 1.00 97.75 102 MET A O 1
ATOM 786 N N . CYS A 1 103 ? 5.925 -2.256 6.699 1.00 97.06 103 CYS A N 1
ATOM 787 C CA . CYS A 1 103 ? 6.285 -3.243 5.691 1.00 97.06 103 CYS A CA 1
ATOM 788 C C . CYS A 1 103 ? 7.688 -3.003 5.148 1.00 97.06 103 CYS A C 1
ATOM 790 O O . CYS A 1 103 ? 8.137 -1.873 4.968 1.00 97.06 103 CYS A O 1
ATOM 792 N N . ARG A 1 104 ? 8.397 -4.096 4.867 1.00 94.38 104 ARG A N 1
ATOM 793 C CA . ARG A 1 104 ? 9.649 -4.081 4.114 1.00 94.38 104 ARG A CA 1
ATOM 794 C C . ARG A 1 104 ? 9.588 -5.109 3.001 1.00 94.38 104 ARG A C 1
ATOM 796 O O . ARG A 1 104 ? 9.279 -6.279 3.245 1.00 94.38 104 ARG A O 1
ATOM 803 N N . TYR A 1 105 ? 9.980 -4.708 1.800 1.00 91.12 105 TYR A N 1
ATOM 804 C CA . TYR A 1 105 ? 10.231 -5.657 0.733 1.00 91.12 105 TYR A CA 1
ATOM 805 C C . TYR A 1 105 ? 11.491 -6.471 1.017 1.00 91.12 105 TYR A C 1
ATOM 807 O O . TYR A 1 105 ? 12.548 -5.965 1.412 1.00 91.12 105 TYR A O 1
ATOM 815 N N . ARG A 1 106 ? 11.397 -7.776 0.774 1.00 82.00 106 ARG A N 1
ATOM 816 C CA . ARG A 1 106 ? 12.542 -8.681 0.780 1.00 82.00 106 ARG A CA 1
ATOM 817 C C . ARG A 1 106 ? 13.042 -8.888 -0.656 1.00 82.00 106 ARG A C 1
ATOM 819 O O . ARG A 1 106 ? 12.249 -9.155 -1.552 1.00 82.00 106 ARG A O 1
ATOM 826 N N . PRO A 1 107 ? 14.366 -8.836 -0.889 1.00 61.19 107 PRO A N 1
ATOM 827 C CA . PRO A 1 107 ? 14.954 -9.049 -2.215 1.00 61.19 107 PRO A CA 1
ATOM 828 C C . PRO A 1 107 ? 15.066 -10.530 -2.630 1.00 61.19 107 PRO A C 1
ATOM 830 O O . PRO A 1 107 ? 15.647 -10.829 -3.669 1.00 61.19 107 PRO A O 1
ATOM 833 N N . LYS A 1 108 ? 14.597 -11.483 -1.816 1.00 58.34 108 LYS A N 1
ATO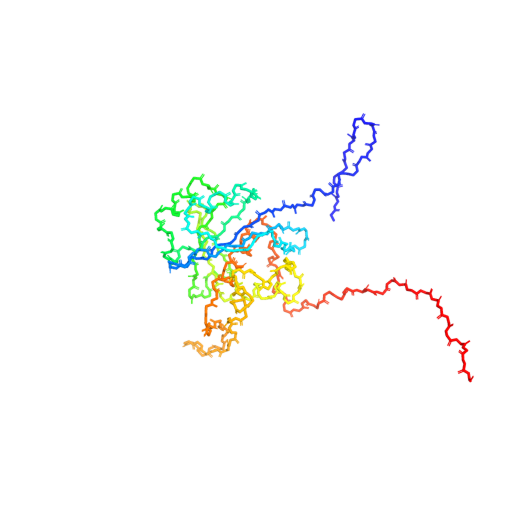M 834 C CA . LYS A 1 108 ? 14.695 -12.931 -2.085 1.00 58.34 108 LYS A CA 1
ATOM 835 C C . LYS A 1 108 ? 13.301 -13.557 -2.062 1.00 58.34 108 LYS A C 1
ATOM 837 O O . LYS A 1 108 ? 12.437 -13.020 -1.384 1.00 58.34 108 LYS A O 1
ATOM 842 N N . ARG A 1 109 ? 13.153 -14.728 -2.705 1.00 55.75 109 ARG A N 1
ATOM 843 C CA . ARG A 1 109 ? 12.011 -15.682 -2.656 1.00 55.75 109 ARG A CA 1
ATOM 844 C C . ARG A 1 109 ? 11.693 -16.221 -1.239 1.00 55.75 109 ARG A C 1
ATOM 846 O O . ARG A 1 109 ? 11.457 -17.407 -1.050 1.00 55.75 109 ARG A O 1
ATOM 853 N N . LYS A 1 110 ? 11.860 -15.393 -0.212 1.00 49.69 110 LYS A N 1
ATOM 854 C CA . LYS A 1 110 ? 11.444 -15.643 1.161 1.00 49.69 110 LYS A CA 1
ATOM 855 C C . LYS A 1 110 ? 10.613 -14.432 1.584 1.00 49.69 110 LYS A C 1
ATOM 857 O O . LYS A 1 110 ? 11.158 -13.324 1.531 1.00 49.69 110 LYS A O 1
ATOM 862 N N . PRO A 1 111 ? 9.359 -14.625 2.006 1.00 51.19 111 PRO A N 1
ATOM 863 C CA . PRO A 1 111 ? 8.746 -15.903 2.387 1.00 51.19 111 PRO A CA 1
ATOM 864 C C . PRO A 1 111 ? 8.432 -16.830 1.196 1.00 51.19 111 PRO A C 1
ATOM 866 O O . PRO A 1 111 ? 8.510 -16.407 0.049 1.00 51.19 111 PRO A O 1
ATOM 869 N N . GLU A 1 112 ? 8.171 -18.114 1.480 1.00 62.41 112 GLU A N 1
ATOM 870 C CA . GLU A 1 112 ? 7.580 -19.053 0.499 1.00 62.41 112 GLU A CA 1
ATOM 871 C C . GLU A 1 112 ? 6.191 -18.570 0.041 1.00 62.41 112 GLU A C 1
ATOM 873 O O . GLU A 1 112 ? 5.740 -18.920 -1.040 1.00 62.41 112 GLU A O 1
ATOM 878 N N . ASN A 1 113 ? 5.575 -17.707 0.855 1.00 74.62 113 ASN A N 1
ATOM 879 C CA . ASN A 1 113 ? 4.321 -17.009 0.610 1.00 74.62 113 ASN A CA 1
ATOM 880 C C . ASN A 1 113 ? 4.577 -15.543 0.211 1.00 74.62 113 ASN A C 1
ATOM 882 O O . ASN A 1 113 ? 5.656 -15.000 0.457 1.00 74.62 113 ASN A O 1
ATOM 886 N N . MET A 1 114 ? 3.546 -14.868 -0.307 1.00 85.50 114 MET A N 1
ATOM 887 C CA . MET A 1 114 ? 3.604 -13.454 -0.710 1.00 85.50 114 MET A CA 1
ATOM 888 C C . MET A 1 114 ? 4.129 -12.523 0.399 1.00 85.50 114 MET A C 1
ATOM 890 O O . MET A 1 114 ? 4.864 -11.577 0.116 1.00 85.50 114 MET A O 1
ATOM 894 N N . PHE A 1 115 ? 3.801 -12.791 1.667 1.00 91.75 115 PHE A N 1
ATOM 895 C CA . PHE A 1 115 ? 4.323 -12.052 2.816 1.00 91.75 115 PHE A CA 1
ATOM 896 C C . PHE A 1 115 ? 4.355 -12.909 4.093 1.00 91.75 115 PHE A C 1
ATOM 898 O O . PHE A 1 115 ? 3.800 -14.006 4.148 1.00 91.75 115 PHE A O 1
ATOM 905 N N . SER A 1 116 ? 5.034 -12.408 5.124 1.00 91.38 116 SER A N 1
ATOM 906 C CA . SER A 1 116 ? 5.003 -12.942 6.491 1.00 91.38 116 SER A CA 1
ATOM 907 C C . SER A 1 116 ? 4.806 -11.808 7.491 1.00 91.38 116 SER A C 1
ATOM 909 O O . SER A 1 116 ? 5.380 -10.732 7.293 1.00 91.38 116 SER A O 1
ATOM 911 N N . ILE A 1 117 ? 4.071 -12.069 8.570 1.00 92.06 117 ILE A N 1
ATOM 912 C CA . ILE A 1 117 ? 3.798 -11.108 9.644 1.00 92.06 117 ILE A CA 1
ATOM 913 C C . ILE A 1 117 ? 4.645 -11.459 10.873 1.00 92.06 117 ILE A C 1
ATOM 915 O O . ILE A 1 117 ? 4.728 -12.618 11.272 1.00 92.06 117 ILE A O 1
ATOM 919 N N . ASP A 1 118 ? 5.273 -10.447 11.457 1.00 92.38 118 ASP A N 1
ATOM 920 C CA . ASP A 1 118 ? 5.844 -10.447 12.802 1.00 92.38 118 ASP A CA 1
ATOM 921 C C . ASP A 1 118 ? 4.907 -9.612 13.687 1.00 92.38 118 ASP A C 1
ATOM 923 O O . ASP A 1 118 ? 4.964 -8.378 13.682 1.00 92.38 118 ASP A O 1
ATOM 927 N N . GLU A 1 119 ? 3.980 -10.300 14.361 1.00 89.06 119 GLU A N 1
ATOM 928 C CA . GLU A 1 119 ? 2.910 -9.686 15.161 1.00 89.06 119 GLU A CA 1
ATOM 929 C C . GLU A 1 119 ? 3.463 -8.915 16.363 1.00 89.06 119 GLU A C 1
ATOM 931 O O . GLU A 1 119 ? 2.994 -7.816 16.650 1.00 89.06 119 GLU A O 1
ATOM 936 N N . ASP A 1 120 ? 4.525 -9.423 16.997 1.00 88.06 120 ASP A N 1
ATOM 937 C CA . ASP A 1 120 ? 5.171 -8.777 18.147 1.00 88.06 120 ASP A CA 1
ATOM 938 C C . ASP A 1 120 ? 5.740 -7.396 17.786 1.00 88.06 120 ASP A C 1
ATOM 940 O O . ASP A 1 120 ? 5.894 -6.515 18.636 1.00 88.06 120 ASP A O 1
ATOM 944 N N . ASN A 1 121 ? 6.079 -7.201 16.511 1.00 90.38 121 ASN A N 1
ATOM 945 C CA . ASN A 1 121 ? 6.692 -5.981 16.010 1.00 90.38 121 ASN A CA 1
ATOM 946 C C . ASN A 1 121 ? 5.809 -5.170 15.064 1.00 90.38 121 ASN A C 1
ATOM 948 O O . ASN A 1 121 ? 6.298 -4.156 14.551 1.00 90.38 121 ASN A O 1
ATOM 952 N N . ASN A 1 122 ? 4.566 -5.598 14.817 1.00 94.19 122 ASN A N 1
ATOM 953 C CA . ASN A 1 122 ? 3.690 -5.025 13.793 1.00 94.19 122 ASN A CA 1
ATOM 954 C C . ASN A 1 122 ? 4.449 -4.808 12.467 1.00 94.19 122 ASN A C 1
ATOM 956 O O . ASN A 1 122 ? 4.450 -3.719 11.889 1.00 94.19 122 ASN A O 1
ATOM 960 N N . MET A 1 123 ? 5.186 -5.833 12.025 1.00 95.25 123 MET A N 1
ATOM 961 C CA . MET A 1 123 ? 6.081 -5.754 10.869 1.00 95.25 123 MET A CA 1
ATOM 962 C C . MET A 1 123 ? 5.742 -6.827 9.839 1.00 95.25 123 MET A C 1
ATOM 964 O O . MET A 1 123 ? 5.636 -8.008 10.152 1.00 95.25 123 MET A O 1
ATOM 968 N N . ILE A 1 124 ? 5.666 -6.425 8.579 1.00 94.38 124 ILE A N 1
ATOM 969 C CA . ILE A 1 124 ? 5.424 -7.281 7.427 1.00 94.38 124 ILE A CA 1
ATOM 970 C C . ILE A 1 124 ? 6.698 -7.369 6.604 1.00 94.38 124 ILE A C 1
ATOM 972 O O . ILE A 1 124 ? 7.409 -6.388 6.369 1.00 94.38 124 ILE A O 1
ATOM 976 N N . GLN A 1 125 ? 6.979 -8.575 6.132 1.00 93.69 125 GLN A N 1
ATOM 977 C CA . GLN A 1 125 ? 8.024 -8.823 5.154 1.00 93.69 125 GLN A CA 1
ATOM 978 C C . GLN A 1 125 ? 7.368 -9.363 3.895 1.00 93.69 125 GLN A C 1
ATOM 980 O O . GLN A 1 125 ? 6.885 -10.493 3.899 1.00 93.69 125 GLN A O 1
ATOM 985 N N . ALA A 1 126 ? 7.349 -8.560 2.837 1.00 92.75 126 ALA A N 1
ATOM 986 C CA . ALA A 1 126 ? 6.669 -8.898 1.594 1.00 92.75 126 ALA A CA 1
ATOM 987 C C . ALA A 1 126 ? 7.666 -9.288 0.497 1.00 92.75 126 ALA A C 1
ATOM 989 O O . ALA A 1 126 ? 8.725 -8.667 0.340 1.00 92.75 126 ALA A O 1
ATOM 990 N N . ASN A 1 127 ? 7.323 -10.296 -0.300 1.00 90.81 127 ASN A N 1
ATOM 991 C CA . ASN A 1 127 ? 7.981 -10.547 -1.573 1.00 90.81 127 ASN A CA 1
ATOM 992 C C . ASN A 1 127 ? 7.472 -9.511 -2.582 1.00 90.81 127 ASN A C 1
ATOM 994 O O . ASN A 1 127 ? 6.318 -9.560 -3.007 1.00 90.81 127 ASN A O 1
ATOM 998 N N . ARG A 1 128 ? 8.345 -8.573 -2.974 1.00 90.25 128 ARG A N 1
ATOM 999 C CA . ARG A 1 128 ? 7.999 -7.478 -3.898 1.00 90.25 128 ARG A CA 1
ATOM 1000 C C . ARG A 1 128 ? 7.410 -7.990 -5.209 1.00 90.25 128 ARG A C 1
ATOM 1002 O O . ARG A 1 128 ? 6.488 -7.385 -5.737 1.00 90.25 128 ARG A O 1
ATOM 1009 N N . THR A 1 129 ? 7.957 -9.084 -5.730 1.00 89.12 129 THR A N 1
ATOM 1010 C CA . THR A 1 129 ? 7.585 -9.634 -7.037 1.00 89.12 129 THR A CA 1
ATOM 1011 C C . THR A 1 129 ? 6.163 -10.178 -6.999 1.00 89.12 129 THR A C 1
ATOM 1013 O O . THR A 1 129 ? 5.331 -9.730 -7.782 1.00 89.12 129 THR A O 1
ATOM 1016 N N . ASP A 1 130 ? 5.887 -11.055 -6.035 1.00 90.06 130 ASP A N 1
ATOM 1017 C CA . ASP A 1 130 ? 4.584 -11.706 -5.874 1.00 90.06 130 ASP A CA 1
ATOM 1018 C C . ASP A 1 130 ? 3.510 -10.685 -5.476 1.00 90.06 130 ASP A C 1
ATOM 1020 O O . ASP A 1 130 ? 2.399 -10.716 -5.991 1.00 90.06 130 ASP A O 1
ATOM 1024 N N . SER A 1 131 ? 3.859 -9.714 -4.625 1.00 92.81 131 SER A N 1
ATOM 1025 C CA . SER A 1 131 ? 2.919 -8.665 -4.201 1.00 92.81 131 SER A CA 1
ATOM 1026 C C . SER A 1 131 ? 2.530 -7.744 -5.365 1.00 92.81 131 SER A C 1
ATOM 1028 O O . SER A 1 131 ? 1.367 -7.367 -5.502 1.00 92.81 131 SER A O 1
ATOM 1030 N N . LEU A 1 132 ? 3.483 -7.405 -6.243 1.00 93.50 132 LEU A N 1
ATOM 1031 C CA . LEU A 1 132 ? 3.197 -6.650 -7.466 1.00 93.50 132 LEU A CA 1
ATOM 1032 C C . LEU A 1 132 ? 2.421 -7.481 -8.496 1.00 93.50 132 LEU A C 1
ATOM 1034 O O . LEU A 1 132 ? 1.604 -6.906 -9.213 1.00 93.50 132 LEU A O 1
ATOM 1038 N N . ASP A 1 133 ? 2.648 -8.795 -8.573 1.00 92.44 133 ASP A N 1
ATOM 1039 C CA . ASP A 1 133 ? 1.865 -9.693 -9.434 1.00 92.44 133 ASP A CA 1
ATOM 1040 C C . ASP A 1 133 ? 0.411 -9.764 -8.965 1.00 92.44 133 ASP A C 1
ATOM 1042 O O . ASP A 1 133 ? -0.490 -9.441 -9.735 1.00 92.44 133 ASP A O 1
ATOM 1046 N N . ALA A 1 134 ? 0.178 -10.036 -7.679 1.00 92.75 134 ALA A N 1
ATOM 1047 C CA . ALA A 1 134 ? -1.161 -10.063 -7.094 1.00 92.75 134 ALA A CA 1
ATOM 1048 C C . ALA A 1 134 ? -1.881 -8.708 -7.232 1.00 92.75 134 ALA A C 1
ATOM 1050 O O . ALA A 1 134 ? -3.065 -8.633 -7.583 1.00 92.75 134 ALA A O 1
ATOM 1051 N N . GLY A 1 135 ? -1.146 -7.609 -7.036 1.00 93.94 135 GLY A N 1
ATOM 1052 C CA . GLY A 1 135 ? -1.654 -6.264 -7.281 1.00 93.94 135 GLY A CA 1
ATOM 1053 C C . GLY A 1 135 ? -2.001 -6.023 -8.748 1.00 93.94 135 GLY A C 1
ATOM 1054 O O . GLY A 1 135 ? -2.904 -5.249 -9.031 1.00 93.94 135 GLY A O 1
ATOM 1055 N N . PHE A 1 136 ? -1.306 -6.640 -9.708 1.00 93.94 136 PHE A N 1
ATOM 1056 C CA . PHE A 1 136 ? -1.604 -6.498 -11.142 1.00 93.94 136 PHE A CA 1
ATOM 1057 C C . PHE A 1 136 ? -2.829 -7.332 -11.514 1.00 93.94 136 PHE A C 1
ATOM 1059 O O . PHE A 1 136 ? -3.757 -6.832 -12.154 1.00 93.94 136 PHE A O 1
ATOM 1066 N N . ASP A 1 137 ? -2.865 -8.574 -11.039 1.00 93.19 137 ASP A N 1
ATOM 1067 C CA . ASP A 1 137 ? -3.966 -9.499 -11.269 1.00 93.19 137 ASP A CA 1
ATOM 1068 C C . ASP A 1 137 ? -5.280 -8.977 -10.689 1.00 93.19 137 ASP A C 1
ATOM 1070 O O . ASP A 1 137 ? -6.332 -9.180 -11.291 1.00 93.19 137 ASP A O 1
ATOM 1074 N N . SER A 1 138 ? -5.238 -8.217 -9.592 1.00 93.81 138 SER A N 1
ATOM 1075 C CA . SER A 1 138 ? -6.423 -7.541 -9.052 1.00 93.81 138 SER A CA 1
ATOM 1076 C C . SER A 1 138 ? -7.072 -6.585 -10.065 1.00 93.81 138 SER A C 1
ATOM 1078 O O . SER A 1 138 ? -8.294 -6.569 -10.190 1.00 93.81 138 SER A O 1
ATOM 1080 N N . TYR A 1 139 ? -6.286 -5.823 -10.836 1.00 94.31 139 TYR A N 1
ATOM 1081 C CA . TYR A 1 139 ? -6.826 -4.959 -11.898 1.00 94.31 139 TYR A CA 1
ATOM 1082 C C . TYR A 1 139 ? -7.268 -5.768 -13.117 1.00 94.31 139 TYR A C 1
ATOM 1084 O O . TYR A 1 139 ? -8.340 -5.516 -13.665 1.00 94.31 139 TYR A O 1
ATOM 1092 N N . LYS A 1 140 ? -6.471 -6.766 -13.520 1.00 93.12 140 LYS A N 1
ATOM 1093 C CA . LYS A 1 140 ? -6.779 -7.642 -14.660 1.00 93.12 140 LYS A CA 1
ATOM 1094 C C . LYS A 1 140 ? -8.121 -8.362 -14.490 1.00 93.12 140 LYS A C 1
ATOM 1096 O O . LYS A 1 140 ? -8.872 -8.471 -15.453 1.00 93.12 140 LYS A O 1
ATOM 1101 N N . HIS A 1 141 ? -8.430 -8.808 -13.273 1.00 92.62 141 HIS A N 1
ATOM 1102 C CA . HIS A 1 141 ? -9.681 -9.489 -12.930 1.00 92.62 141 HIS A CA 1
ATOM 1103 C C . HIS A 1 141 ? -10.772 -8.539 -12.410 1.00 92.62 141 HIS A C 1
ATOM 1105 O O . HIS A 1 141 ? -11.735 -9.000 -11.807 1.00 92.62 141 HIS A O 1
ATOM 1111 N N . GLN A 1 142 ? -10.621 -7.223 -12.608 1.00 93.31 142 GLN A N 1
ATOM 1112 C CA . GLN A 1 142 ? -11.613 -6.209 -12.224 1.00 93.31 142 GLN A CA 1
ATOM 1113 C C . GLN A 1 142 ? -12.014 -6.246 -10.734 1.00 93.31 142 GLN A C 1
ATOM 1115 O O . GLN A 1 142 ? -13.120 -5.862 -10.365 1.00 93.31 142 GLN A O 1
ATOM 1120 N N . ARG A 1 143 ? -11.092 -6.654 -9.853 1.00 94.69 143 ARG A N 1
ATOM 1121 C CA . ARG A 1 143 ? -11.270 -6.672 -8.387 1.00 94.69 143 ARG A CA 1
ATOM 1122 C C . ARG A 1 143 ? -10.952 -5.324 -7.730 1.00 94.69 143 ARG A C 1
ATOM 1124 O O . ARG A 1 143 ? -10.906 -5.226 -6.507 1.00 94.69 143 ARG A O 1
ATOM 1131 N N . VAL A 1 144 ? -10.710 -4.282 -8.524 1.00 96.44 144 VAL A N 1
ATOM 1132 C CA . VAL A 1 144 ? -10.482 -2.916 -8.040 1.00 96.44 144 VAL A CA 1
ATOM 1133 C C . VAL A 1 144 ? -11.457 -1.971 -8.728 1.00 96.44 144 VAL A C 1
ATOM 1135 O O . VAL A 1 144 ? -11.444 -1.839 -9.951 1.00 96.44 144 VAL A O 1
ATOM 1138 N N . VAL A 1 145 ? -12.275 -1.288 -7.931 1.00 96.75 145 VAL A N 1
ATOM 1139 C CA . VAL A 1 145 ? -13.213 -0.266 -8.400 1.00 96.75 145 VAL A CA 1
ATOM 1140 C C . VAL A 1 145 ? -12.618 1.108 -8.114 1.00 96.75 145 VAL A C 1
ATOM 1142 O O . VAL A 1 145 ? -12.386 1.477 -6.962 1.00 96.75 145 VAL A O 1
ATOM 1145 N N . LEU A 1 146 ? -12.351 1.856 -9.185 1.00 96.62 146 LEU A N 1
ATOM 1146 C CA . LEU A 1 146 ? -11.740 3.184 -9.142 1.00 96.62 146 LEU A CA 1
ATOM 1147 C C . LEU A 1 146 ? -12.809 4.293 -9.113 1.00 96.62 146 LEU A C 1
ATOM 1149 O O . LEU A 1 146 ? -13.893 4.114 -9.676 1.00 96.62 146 LEU A O 1
ATOM 1153 N N . PRO A 1 147 ? -12.520 5.460 -8.508 1.00 94.44 147 PRO A N 1
ATOM 1154 C CA . PRO A 1 147 ? -13.419 6.609 -8.550 1.00 94.44 147 PRO A CA 1
ATOM 1155 C C . PRO A 1 147 ? -13.525 7.187 -9.968 1.00 94.44 147 PRO A C 1
ATOM 1157 O O . PRO A 1 147 ? -12.587 7.126 -10.757 1.00 94.44 147 PRO A O 1
ATOM 1160 N N . GLN A 1 148 ? -14.651 7.830 -10.290 1.00 94.75 148 GLN A N 1
ATOM 1161 C CA . GLN A 1 148 ? -14.859 8.434 -11.617 1.00 94.75 148 GLN A CA 1
ATOM 1162 C C . GLN A 1 148 ? -13.876 9.576 -11.929 1.00 94.75 148 GLN A C 1
ATOM 1164 O O . GLN A 1 148 ? -13.550 9.807 -13.089 1.00 94.75 148 GLN A O 1
ATOM 1169 N N . CYS A 1 149 ? -13.373 10.266 -10.902 1.00 93.94 149 CYS A N 1
ATOM 1170 C CA . CYS A 1 149 ? -12.403 11.358 -11.023 1.00 93.94 149 CYS A CA 1
ATOM 1171 C C . CYS A 1 149 ? -10.941 10.883 -11.120 1.00 93.94 149 CYS A C 1
ATOM 1173 O O . CYS A 1 149 ? -10.028 11.659 -10.857 1.00 93.94 149 CYS A O 1
ATOM 1175 N N . ILE A 1 150 ? -10.696 9.620 -11.489 1.00 95.12 150 ILE A N 1
ATOM 1176 C CA . ILE A 1 150 ? -9.358 9.008 -11.499 1.00 95.12 150 ILE A CA 1
ATOM 1177 C C . ILE A 1 150 ? -8.310 9.798 -12.301 1.00 95.12 150 ILE A C 1
ATOM 1179 O O . ILE A 1 150 ? -7.134 9.792 -11.948 1.00 95.12 150 ILE A O 1
ATOM 1183 N N . ASN A 1 151 ? -8.738 10.511 -13.347 1.00 95.44 151 ASN A N 1
ATOM 1184 C CA . ASN A 1 151 ? -7.860 11.318 -14.198 1.00 95.44 151 ASN A CA 1
ATOM 1185 C C . ASN A 1 151 ? -7.348 12.597 -13.516 1.00 95.44 151 ASN A C 1
ATOM 1187 O O . ASN A 1 151 ? -6.356 13.155 -13.973 1.00 95.44 151 ASN A O 1
ATOM 1191 N N . ASP A 1 152 ? -8.001 13.051 -12.446 1.00 96.38 152 ASP A N 1
ATOM 1192 C CA . ASP A 1 152 ? -7.670 14.306 -11.761 1.00 96.38 152 ASP A CA 1
ATOM 1193 C C . ASP A 1 152 ? -6.860 14.074 -10.474 1.00 96.38 152 ASP A C 1
ATOM 1195 O O . ASP A 1 152 ? -6.336 15.020 -9.879 1.00 96.38 152 ASP A O 1
ATOM 1199 N N . ILE A 1 153 ? -6.736 12.816 -10.034 1.00 95.44 153 ILE A N 1
ATOM 1200 C CA . ILE A 1 153 ? -6.041 12.451 -8.794 1.00 95.44 153 ILE A CA 1
ATOM 1201 C C . ILE A 1 153 ? -4.562 12.812 -8.902 1.00 95.44 153 ILE A C 1
ATOM 1203 O O . ILE A 1 153 ? -3.899 12.477 -9.886 1.00 95.44 153 ILE A O 1
ATOM 1207 N N . ASP A 1 154 ? -4.059 13.505 -7.877 1.00 92.94 154 ASP A N 1
ATOM 1208 C CA . ASP A 1 154 ? -2.685 14.006 -7.802 1.00 92.94 154 ASP A CA 1
ATOM 1209 C C . ASP A 1 154 ? -2.261 14.777 -9.063 1.00 92.94 154 ASP A C 1
ATOM 1211 O O . ASP A 1 154 ? -1.165 14.599 -9.587 1.00 92.94 154 ASP A O 1
ATOM 1215 N N . ASN A 1 155 ? -3.141 15.649 -9.568 1.00 94.19 155 ASN A N 1
ATOM 1216 C CA . ASN A 1 155 ? -2.927 16.415 -10.804 1.00 94.19 155 ASN A CA 1
ATOM 1217 C C . ASN A 1 155 ? -2.714 15.521 -12.042 1.00 94.19 155 ASN A C 1
ATOM 1219 O O . ASN A 1 155 ? -1.970 15.879 -12.956 1.00 94.19 155 ASN A O 1
ATOM 1223 N N . GLY A 1 156 ? -3.358 14.353 -12.064 1.00 95.38 156 GLY A N 1
ATOM 1224 C CA . GLY A 1 156 ? -3.267 13.380 -13.151 1.00 95.38 156 GLY A CA 1
ATOM 1225 C C . GLY A 1 156 ? -2.035 12.478 -13.097 1.00 95.38 156 GLY A C 1
ATOM 1226 O O . GLY A 1 156 ? -1.783 11.744 -14.051 1.00 95.38 156 GLY A O 1
ATOM 1227 N N . GLU A 1 157 ? -1.272 12.489 -11.999 1.00 94.69 157 GLU A N 1
ATOM 1228 C CA . GLU A 1 157 ? -0.104 11.614 -11.832 1.00 94.69 157 GLU A CA 1
ATOM 1229 C C . GLU A 1 157 ? -0.474 10.168 -11.472 1.00 94.69 157 GLU A C 1
ATOM 1231 O O . GLU A 1 157 ? 0.345 9.270 -11.668 1.00 94.69 157 GLU A O 1
ATOM 1236 N N . PHE A 1 158 ? -1.703 9.916 -11.006 1.00 96.06 158 PHE A N 1
ATOM 1237 C CA . PHE A 1 158 ? -2.127 8.582 -10.581 1.00 96.06 158 PHE A CA 1
ATOM 1238 C C . PHE A 1 158 ? -1.955 7.515 -11.671 1.00 96.06 158 PHE A C 1
ATOM 1240 O O . PHE A 1 158 ? -1.234 6.539 -11.473 1.00 96.06 158 PHE A O 1
ATOM 1247 N N . ILE A 1 159 ? -2.602 7.692 -12.830 1.00 96.12 159 ILE A N 1
ATOM 1248 C CA . ILE A 1 159 ? -2.586 6.681 -13.899 1.00 96.12 159 ILE A CA 1
ATOM 1249 C C . ILE A 1 159 ? -1.161 6.427 -14.410 1.00 96.12 159 ILE A C 1
ATOM 1251 O O . ILE A 1 159 ? -0.789 5.254 -14.462 1.00 96.12 159 ILE A O 1
ATOM 1255 N N . PRO A 1 160 ? -0.350 7.456 -14.746 1.00 95.88 160 PRO A N 1
ATOM 1256 C CA . PRO A 1 160 ? 1.043 7.256 -15.137 1.00 95.88 160 PRO A CA 1
ATOM 1257 C C . PRO A 1 160 ? 1.825 6.395 -14.143 1.00 95.88 160 PRO A C 1
ATOM 1259 O O . PRO A 1 160 ? 2.436 5.412 -14.547 1.00 95.88 160 PRO A O 1
ATOM 1262 N N . GLN A 1 161 ? 1.733 6.684 -12.841 1.00 95.69 161 GLN A N 1
ATOM 1263 C CA . GLN A 1 161 ? 2.464 5.923 -11.823 1.00 95.69 161 GLN A CA 1
ATOM 1264 C C . GLN A 1 161 ? 1.973 4.476 -11.676 1.00 95.69 161 GLN A C 1
ATOM 1266 O O . GLN A 1 161 ? 2.753 3.590 -11.333 1.00 95.69 161 GLN A O 1
ATOM 1271 N N . MET A 1 162 ? 0.696 4.205 -11.957 1.00 95.75 162 MET A N 1
ATOM 1272 C CA . MET A 1 162 ? 0.140 2.848 -11.910 1.00 95.75 162 MET A CA 1
ATOM 1273 C C . MET A 1 162 ? 0.598 1.953 -13.072 1.00 95.75 162 MET A C 1
ATOM 1275 O O . MET A 1 162 ? 0.563 0.730 -12.928 1.00 95.75 162 MET A O 1
ATOM 1279 N N . ILE A 1 163 ? 1.017 2.531 -14.206 1.00 94.00 163 ILE A N 1
ATOM 1280 C CA . ILE A 1 163 ? 1.421 1.789 -15.418 1.00 94.00 163 ILE A CA 1
ATOM 1281 C C . ILE A 1 163 ? 2.935 1.785 -15.670 1.00 94.00 163 ILE A C 1
ATOM 1283 O O . ILE A 1 163 ? 3.399 1.121 -16.594 1.00 94.00 163 ILE A O 1
ATOM 1287 N N . GLU A 1 164 ? 3.703 2.514 -14.861 1.00 92.12 164 GLU A N 1
ATOM 1288 C CA . GLU A 1 164 ? 5.141 2.721 -15.055 1.00 92.12 164 GLU A CA 1
ATOM 1289 C C . GLU A 1 164 ? 5.995 1.490 -14.697 1.00 92.12 164 GLU A C 1
ATOM 1291 O O . GLU A 1 164 ? 7.123 1.327 -15.170 1.00 92.12 164 GLU A O 1
ATOM 1296 N N . SER A 1 165 ? 5.479 0.594 -13.852 1.00 88.94 165 SER A N 1
ATOM 1297 C CA . SER A 1 165 ? 6.164 -0.657 -13.526 1.00 88.94 165 SER A CA 1
ATOM 1298 C C . SER A 1 165 ? 6.051 -1.645 -14.693 1.00 88.94 165 SER A C 1
ATOM 1300 O O . SER A 1 165 ? 4.958 -2.020 -15.113 1.00 88.94 165 SER A O 1
ATOM 1302 N N . VAL A 1 166 ? 7.189 -2.142 -15.177 1.00 88.38 166 VAL A N 1
ATOM 1303 C CA . VAL A 1 166 ? 7.272 -3.110 -16.280 1.00 88.38 166 VAL A CA 1
ATOM 1304 C C . VAL A 1 166 ? 7.724 -4.470 -15.760 1.00 88.38 166 VAL A C 1
ATOM 1306 O O . VAL A 1 166 ? 8.760 -4.591 -15.100 1.00 88.38 166 VAL A O 1
ATOM 1309 N N . ARG A 1 167 ? 6.973 -5.522 -16.102 1.00 90.38 167 ARG A N 1
ATOM 1310 C CA . ARG A 1 167 ? 7.346 -6.913 -15.824 1.00 90.38 167 ARG A CA 1
ATOM 1311 C C . ARG A 1 167 ? 8.252 -7.450 -16.931 1.00 90.38 167 ARG A C 1
ATOM 1313 O O . ARG A 1 167 ? 7.857 -7.504 -18.093 1.00 90.38 167 ARG A O 1
ATOM 1320 N N . SER A 1 168 ? 9.451 -7.901 -16.576 1.00 88.19 168 SER A N 1
ATOM 1321 C CA . SER A 1 168 ? 10.413 -8.511 -17.504 1.00 88.19 168 SER A CA 1
ATOM 1322 C C . SER A 1 168 ? 10.936 -9.851 -16.982 1.00 88.19 168 SER A C 1
ATOM 1324 O O . SER A 1 168 ? 10.756 -10.195 -15.814 1.00 88.19 168 SER A O 1
ATOM 1326 N N . LYS A 1 169 ? 11.552 -10.647 -17.863 1.00 89.25 169 LYS A N 1
ATOM 1327 C CA . LYS A 1 169 ? 12.222 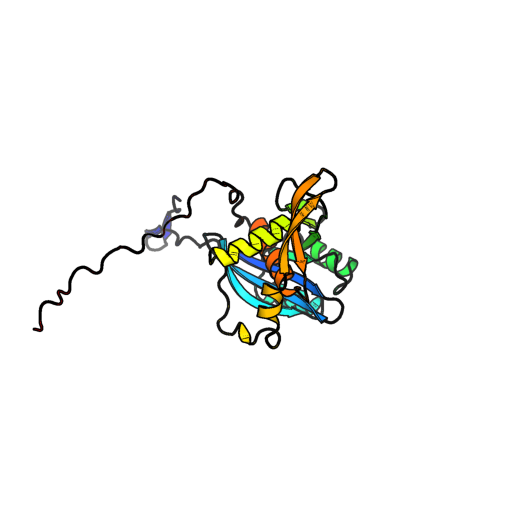-11.904 -17.499 1.00 89.25 169 LYS A CA 1
ATOM 1328 C C . LYS A 1 169 ? 13.729 -11.667 -17.431 1.00 89.25 169 LYS A C 1
ATOM 1330 O O . LYS A 1 169 ? 14.296 -11.070 -18.341 1.00 89.25 169 LYS A O 1
ATOM 1335 N N . THR A 1 170 ? 14.375 -12.171 -16.389 1.00 86.06 170 THR A N 1
ATOM 1336 C CA . THR A 1 170 ? 15.836 -12.178 -16.234 1.00 86.06 170 THR A CA 1
ATOM 1337 C C . THR A 1 170 ? 16.317 -13.569 -15.828 1.00 86.06 170 THR A C 1
ATOM 1339 O O . THR A 1 170 ? 15.507 -14.431 -15.494 1.00 86.06 170 THR A O 1
ATOM 1342 N N . ILE A 1 171 ? 17.624 -13.810 -15.875 1.00 87.25 171 ILE A N 1
ATOM 1343 C CA . ILE A 1 171 ? 18.237 -15.063 -15.427 1.00 87.25 171 ILE A CA 1
ATOM 1344 C C . ILE A 1 171 ? 18.935 -14.797 -14.095 1.00 87.25 171 ILE A C 1
ATOM 1346 O O . ILE A 1 171 ? 19.744 -13.875 -13.981 1.00 87.25 171 ILE A O 1
ATOM 1350 N N . ASP A 1 172 ? 18.608 -15.586 -13.075 1.00 83.94 172 ASP A N 1
ATOM 1351 C CA . ASP A 1 172 ? 19.234 -15.467 -11.765 1.00 83.94 172 ASP A CA 1
ATOM 1352 C C . ASP A 1 172 ? 20.641 -16.099 -11.726 1.00 83.94 172 ASP A C 1
ATOM 1354 O O . ASP A 1 172 ? 21.121 -16.730 -12.669 1.00 83.94 172 ASP A O 1
ATOM 1358 N N . LYS A 1 173 ? 21.320 -15.963 -10.584 1.00 84.44 173 LYS A N 1
ATOM 1359 C CA . LYS A 1 173 ? 22.665 -16.526 -10.364 1.00 84.44 173 LYS A CA 1
ATOM 1360 C C . LYS A 1 173 ? 22.751 -18.059 -10.474 1.00 84.44 173 LYS A C 1
ATOM 1362 O O . LYS A 1 173 ? 23.856 -18.588 -10.526 1.00 84.44 173 LYS A O 1
ATOM 1367 N N . ASN A 1 174 ? 21.618 -18.759 -10.450 1.00 85.38 174 ASN A N 1
ATOM 1368 C CA . ASN A 1 174 ? 21.519 -20.212 -10.572 1.00 85.38 174 ASN A CA 1
ATOM 1369 C C . ASN A 1 174 ? 21.075 -20.634 -11.985 1.00 85.38 174 ASN A C 1
ATOM 1371 O O . ASN A 1 174 ? 20.736 -21.797 -12.194 1.00 85.38 174 ASN A O 1
ATOM 1375 N N . ASN A 1 175 ? 21.081 -19.705 -12.946 1.00 87.00 175 ASN A N 1
ATOM 1376 C CA . ASN A 1 175 ? 20.651 -19.915 -14.323 1.00 87.00 175 ASN A CA 1
ATOM 1377 C C . ASN A 1 175 ? 19.148 -20.239 -14.471 1.00 87.00 175 ASN A C 1
ATOM 1379 O O . ASN A 1 175 ? 18.744 -20.913 -15.419 1.00 87.00 175 ASN A O 1
ATOM 1383 N N . VAL A 1 176 ? 18.318 -19.759 -13.539 1.00 84.75 176 VAL A N 1
ATOM 1384 C CA . VAL A 1 176 ? 16.856 -19.906 -13.571 1.00 84.75 176 VAL A CA 1
ATOM 1385 C C . VAL A 1 176 ? 16.227 -18.627 -14.118 1.00 84.75 176 VAL A C 1
ATOM 1387 O O . VAL A 1 176 ? 16.560 -17.528 -13.676 1.00 84.75 176 VAL A O 1
ATOM 1390 N N . VAL A 1 177 ? 15.293 -18.761 -15.064 1.00 83.62 177 VAL A N 1
ATOM 1391 C CA . VAL A 1 177 ? 14.505 -17.624 -15.560 1.00 83.62 177 VAL A CA 1
ATOM 1392 C C . VAL A 1 177 ? 13.529 -17.182 -14.472 1.00 83.62 177 VAL A C 1
ATOM 1394 O O . VAL A 1 177 ? 12.720 -17.976 -13.994 1.00 83.62 177 VAL A O 1
ATOM 1397 N N . VAL A 1 178 ? 13.590 -15.912 -14.091 1.00 83.25 178 VAL A N 1
ATOM 1398 C CA . VAL A 1 178 ? 12.728 -15.301 -13.076 1.00 83.25 178 VAL A CA 1
ATOM 1399 C C . VAL A 1 178 ? 12.069 -14.040 -13.626 1.00 83.25 178 VAL A C 1
ATOM 1401 O O . VAL A 1 178 ? 12.659 -13.315 -14.427 1.00 83.25 178 VAL A O 1
ATOM 1404 N N . GLY A 1 179 ? 10.829 -13.787 -13.212 1.00 84.75 179 GLY A N 1
ATOM 1405 C CA . GLY A 1 179 ? 10.156 -12.517 -13.467 1.00 84.75 179 GLY A CA 1
ATOM 1406 C C . GLY A 1 179 ? 10.644 -11.448 -12.492 1.00 84.75 179 GLY A C 1
ATOM 1407 O O . GLY A 1 179 ? 10.811 -11.733 -11.309 1.00 84.75 179 GLY A O 1
ATOM 1408 N N . ILE A 1 180 ? 10.879 -10.235 -12.982 1.00 86.62 180 ILE A N 1
ATOM 1409 C CA . ILE A 1 180 ? 11.206 -9.067 -12.162 1.00 86.62 180 ILE A CA 1
ATOM 1410 C C . ILE A 1 180 ? 10.358 -7.873 -12.585 1.00 86.62 180 ILE A C 1
ATOM 1412 O O . ILE A 1 180 ? 10.073 -7.688 -13.769 1.00 86.62 180 ILE A O 1
ATOM 1416 N N . TRP A 1 181 ? 9.983 -7.051 -11.611 1.00 89.00 181 TRP A N 1
ATOM 1417 C CA . TRP A 1 181 ? 9.391 -5.741 -11.858 1.00 89.00 181 TRP A CA 1
ATOM 1418 C C . TRP A 1 181 ? 10.481 -4.671 -11.825 1.00 89.00 181 TRP A C 1
ATOM 1420 O O . TRP A 1 181 ? 11.202 -4.525 -10.831 1.00 89.00 181 TRP A O 1
ATOM 1430 N N . SER A 1 182 ? 10.605 -3.945 -12.930 1.00 88.56 182 SER A N 1
ATOM 1431 C CA . SER A 1 182 ? 11.510 -2.810 -13.098 1.00 88.56 182 SER A CA 1
ATOM 1432 C C . SER A 1 182 ? 10.706 -1.546 -13.359 1.00 88.56 182 SER A C 1
ATOM 1434 O O . SER A 1 182 ? 9.760 -1.582 -14.141 1.00 88.56 182 SER A O 1
ATOM 1436 N N . ASN A 1 183 ? 11.113 -0.436 -12.756 1.00 88.81 183 ASN A N 1
ATOM 1437 C CA . ASN A 1 183 ? 10.405 0.834 -12.877 1.00 88.81 183 ASN A CA 1
ATOM 1438 C C . ASN A 1 183 ? 11.104 1.683 -13.941 1.00 88.81 183 ASN A C 1
ATOM 1440 O O . ASN A 1 183 ? 12.334 1.785 -13.924 1.00 88.81 183 ASN A O 1
ATOM 1444 N N . THR A 1 184 ? 10.347 2.286 -14.855 1.00 88.75 184 THR A N 1
ATOM 1445 C CA . THR A 1 184 ? 10.888 3.230 -15.853 1.00 88.75 184 THR A CA 1
ATOM 1446 C C . THR A 1 184 ? 10.706 4.702 -15.451 1.00 88.75 184 THR A C 1
ATOM 1448 O O . THR A 1 184 ? 11.284 5.588 -16.080 1.00 88.75 184 THR A O 1
ATOM 1451 N N . GLY A 1 185 ? 10.023 4.942 -14.327 1.00 91.50 185 GLY A N 1
ATOM 1452 C CA . GLY A 1 185 ? 9.682 6.244 -13.761 1.00 91.50 185 GLY A CA 1
ATOM 1453 C C . GLY A 1 185 ? 9.088 6.099 -12.347 1.00 91.50 185 GLY A C 1
ATOM 1454 O O . GLY A 1 185 ? 9.240 5.035 -11.741 1.00 91.50 185 GLY A O 1
ATOM 1455 N N . PRO A 1 186 ? 8.458 7.156 -11.798 1.00 92.88 186 PRO A N 1
ATOM 1456 C CA . PRO A 1 186 ? 7.820 7.110 -10.481 1.00 92.88 186 PRO A CA 1
ATOM 1457 C C . PRO A 1 186 ? 6.659 6.108 -10.438 1.00 92.88 186 PRO A C 1
ATOM 1459 O O . PRO A 1 186 ? 5.844 6.083 -11.355 1.00 92.88 186 PRO A O 1
ATOM 1462 N N . ASP A 1 187 ? 6.560 5.327 -9.365 1.00 94.81 187 ASP A N 1
ATOM 1463 C CA . ASP A 1 187 ? 5.532 4.295 -9.175 1.00 94.81 187 ASP A CA 1
ATOM 1464 C C . ASP A 1 187 ? 5.014 4.236 -7.726 1.00 94.81 187 ASP A C 1
ATOM 1466 O O . ASP A 1 187 ? 4.522 3.210 -7.257 1.00 94.81 187 ASP A O 1
ATOM 1470 N N . ASP A 1 188 ? 5.088 5.358 -7.011 1.00 95.38 188 ASP A N 1
ATOM 1471 C CA . ASP A 1 188 ? 4.728 5.438 -5.593 1.00 95.38 188 ASP A CA 1
ATOM 1472 C C . ASP A 1 188 ? 3.241 5.058 -5.373 1.00 95.38 188 ASP A C 1
ATOM 1474 O O . ASP A 1 188 ? 2.903 4.272 -4.484 1.00 95.38 188 ASP A O 1
ATOM 1478 N N . HIS A 1 189 ? 2.324 5.496 -6.257 1.00 96.88 189 HIS A N 1
ATOM 1479 C CA . HIS A 1 189 ? 0.926 5.032 -6.216 1.00 96.88 189 HIS A CA 1
ATOM 1480 C C . HIS A 1 189 ? 0.784 3.522 -6.417 1.00 96.88 189 HIS A C 1
ATOM 1482 O O . HIS A 1 189 ? -0.096 2.916 -5.801 1.00 96.88 189 HIS A O 1
ATOM 1488 N N . ARG A 1 190 ? 1.622 2.913 -7.263 1.00 96.81 190 ARG A N 1
ATOM 1489 C CA . ARG A 1 190 ? 1.589 1.469 -7.502 1.00 96.81 190 ARG A CA 1
ATOM 1490 C C . ARG A 1 190 ? 2.012 0.712 -6.252 1.00 96.81 190 ARG A C 1
ATOM 1492 O O . ARG A 1 190 ? 1.400 -0.299 -5.916 1.00 96.81 190 ARG A O 1
ATOM 1499 N N . HIS A 1 191 ? 3.016 1.212 -5.544 1.00 96.50 191 HIS A N 1
ATOM 1500 C CA . HIS A 1 191 ? 3.445 0.633 -4.281 1.00 96.50 191 HIS A CA 1
ATOM 1501 C C . HIS A 1 191 ? 2.421 0.842 -3.160 1.00 96.50 191 HIS A C 1
ATOM 1503 O O . HIS A 1 191 ? 2.116 -0.120 -2.455 1.00 96.50 191 HIS A O 1
ATOM 1509 N N . ALA A 1 192 ? 1.798 2.017 -3.060 1.00 97.88 192 ALA A N 1
ATOM 1510 C CA . ALA A 1 192 ? 0.711 2.260 -2.111 1.00 97.88 192 ALA A CA 1
ATOM 1511 C C . ALA A 1 192 ? -0.488 1.316 -2.347 1.00 97.88 192 ALA A C 1
ATOM 1513 O O . ALA A 1 192 ? -1.033 0.767 -1.389 1.00 97.88 192 ALA A O 1
ATOM 1514 N N . ASP A 1 193 ? -0.845 1.043 -3.611 1.00 98.19 193 ASP A N 1
ATOM 1515 C CA . ASP A 1 193 ? -1.872 0.050 -3.967 1.00 98.19 193 ASP A CA 1
ATOM 1516 C C . ASP A 1 193 ? -1.507 -1.368 -3.505 1.00 98.19 193 ASP A C 1
ATOM 1518 O O . ASP A 1 193 ? -2.371 -2.109 -3.033 1.00 98.19 193 ASP A O 1
ATOM 1522 N N . VAL A 1 194 ? -0.232 -1.748 -3.615 1.00 97.31 194 VAL A N 1
ATOM 1523 C CA . VAL A 1 194 ? 0.251 -3.055 -3.154 1.00 97.31 194 VAL A CA 1
ATOM 1524 C C . VAL A 1 194 ? 0.229 -3.153 -1.632 1.00 97.31 194 VAL A C 1
ATOM 1526 O O . VAL A 1 194 ? -0.177 -4.183 -1.101 1.00 97.31 194 VAL A O 1
ATOM 1529 N N . TYR A 1 195 ? 0.619 -2.109 -0.902 1.00 98.38 195 TYR A N 1
ATOM 1530 C CA . TYR A 1 195 ? 0.514 -2.135 0.558 1.00 98.38 195 TYR A CA 1
ATOM 1531 C C . TYR A 1 195 ? -0.946 -2.228 1.013 1.00 98.38 195 TYR A C 1
ATOM 1533 O O . TYR A 1 195 ? -1.254 -2.982 1.932 1.00 98.38 195 TYR A O 1
ATOM 1541 N N . GLU A 1 196 ? -1.864 -1.557 0.320 1.00 98.38 196 GLU A N 1
ATOM 1542 C CA . GLU A 1 196 ? -3.298 -1.665 0.596 1.00 98.38 196 GLU A CA 1
ATOM 1543 C C . GLU A 1 196 ? -3.810 -3.088 0.311 1.00 98.38 196 GLU A C 1
ATOM 1545 O O . GLU A 1 196 ? -4.627 -3.621 1.061 1.00 98.38 196 GLU A O 1
ATOM 1550 N N . LEU A 1 197 ? -3.291 -3.745 -0.733 1.00 97.25 197 LEU A N 1
ATOM 1551 C CA . LEU A 1 197 ? -3.573 -5.157 -0.989 1.00 97.25 197 LEU A CA 1
ATOM 1552 C C . LEU A 1 197 ? -3.091 -6.015 0.187 1.00 97.25 197 LEU A C 1
ATOM 1554 O O . LEU A 1 197 ? -3.848 -6.828 0.703 1.00 97.25 197 LEU A O 1
ATOM 1558 N N . LEU A 1 198 ? -1.863 -5.820 0.668 1.00 96.75 198 LEU A N 1
ATOM 1559 C CA . LEU A 1 198 ? -1.360 -6.560 1.829 1.00 96.75 198 LEU A CA 1
ATOM 1560 C C . LEU A 1 198 ? -2.242 -6.342 3.067 1.00 96.75 198 LEU A C 1
ATOM 1562 O O . LEU A 1 198 ? -2.545 -7.306 3.768 1.00 96.75 198 LEU A O 1
ATOM 1566 N N . ALA A 1 199 ? -2.716 -5.114 3.293 1.00 97.62 199 ALA A N 1
ATOM 1567 C CA . ALA A 1 199 ? -3.661 -4.804 4.362 1.00 97.62 199 ALA A CA 1
ATOM 1568 C C . ALA A 1 199 ? -4.965 -5.615 4.230 1.00 97.62 199 ALA A C 1
ATOM 1570 O O . ALA A 1 199 ? -5.437 -6.187 5.212 1.00 97.62 199 ALA A O 1
ATOM 1571 N N . MET A 1 200 ? -5.503 -5.746 3.012 1.00 95.56 200 MET A N 1
ATOM 1572 C CA . MET A 1 200 ? -6.663 -6.600 2.717 1.00 95.56 200 MET A CA 1
ATOM 1573 C C . MET A 1 200 ? -6.400 -8.078 3.043 1.00 95.56 200 MET A C 1
ATOM 1575 O O . MET A 1 200 ? -7.257 -8.743 3.630 1.00 95.56 200 MET A O 1
ATOM 1579 N N . HIS A 1 201 ? -5.224 -8.603 2.685 1.00 93.19 201 HIS A N 1
ATOM 1580 C CA . HIS A 1 201 ? -4.862 -9.987 3.004 1.00 93.19 201 HIS A CA 1
ATOM 1581 C C . HIS A 1 201 ? -4.766 -10.214 4.519 1.00 93.19 201 HIS A C 1
ATOM 1583 O O . HIS A 1 201 ? -5.239 -11.236 5.010 1.00 93.19 201 HIS A O 1
ATOM 1589 N N . ILE A 1 202 ? -4.209 -9.256 5.265 1.00 93.00 202 ILE A N 1
ATOM 1590 C CA . ILE A 1 202 ? -4.109 -9.313 6.733 1.00 93.00 202 ILE A CA 1
ATOM 1591 C C . ILE A 1 202 ? -5.490 -9.266 7.386 1.00 93.00 202 ILE A C 1
ATOM 1593 O O . ILE A 1 202 ? -5.740 -10.003 8.335 1.00 93.00 202 ILE A O 1
ATOM 1597 N N . ALA A 1 203 ? -6.408 -8.472 6.835 1.00 92.44 203 ALA A N 1
ATOM 1598 C CA . ALA A 1 203 ? -7.801 -8.437 7.269 1.00 92.44 203 ALA A CA 1
ATOM 1599 C C . ALA A 1 203 ? -8.581 -9.741 6.984 1.00 92.44 203 ALA A C 1
ATOM 1601 O O . ALA A 1 203 ? -9.744 -9.851 7.365 1.00 92.44 203 ALA A O 1
ATOM 1602 N N . GLY A 1 204 ? -7.973 -10.728 6.314 1.00 89.50 204 GLY A N 1
ATOM 1603 C CA . GLY A 1 204 ? -8.586 -12.030 6.040 1.00 89.50 204 GLY A CA 1
ATOM 1604 C C . GLY A 1 204 ? -9.397 -12.100 4.744 1.00 89.50 204 GLY A C 1
ATOM 1605 O O . GLY A 1 204 ? -10.092 -13.088 4.525 1.00 89.50 204 GLY A O 1
ATOM 1606 N N . TYR A 1 205 ? -9.295 -11.094 3.869 1.00 84.94 205 TYR A N 1
ATOM 1607 C CA . TYR A 1 205 ? -9.947 -11.082 2.545 1.00 84.94 205 TYR A CA 1
ATOM 1608 C C . TYR A 1 205 ? -8.994 -11.493 1.419 1.00 84.94 205 TYR A C 1
ATOM 1610 O O . TYR A 1 205 ? -9.311 -11.373 0.239 1.00 84.94 205 TYR A O 1
ATOM 1618 N N . GLY A 1 206 ? -7.800 -11.948 1.783 1.00 70.62 206 GLY A N 1
ATOM 1619 C CA . GLY A 1 206 ? -6.823 -12.473 0.856 1.00 70.62 206 GLY A CA 1
ATOM 1620 C C . GLY A 1 206 ? -7.203 -13.861 0.378 1.00 70.62 206 GLY A C 1
ATOM 1621 O O . GLY A 1 206 ? -7.319 -14.775 1.186 1.00 70.62 206 GLY A O 1
ATOM 1622 N N . ASP A 1 207 ? -7.334 -14.025 -0.930 1.00 59.12 207 ASP A N 1
ATOM 1623 C CA . ASP A 1 207 ? -7.448 -15.334 -1.555 1.00 59.12 207 ASP A CA 1
ATOM 1624 C C . ASP A 1 207 ? -6.058 -15.993 -1.449 1.00 59.12 207 ASP A C 1
ATOM 1626 O O . ASP A 1 207 ? -5.101 -15.580 -2.109 1.00 59.12 207 ASP A O 1
ATOM 1630 N N . THR A 1 208 ? -5.880 -16.915 -0.500 1.00 45.19 208 THR A N 1
ATOM 1631 C CA . THR A 1 208 ? -4.599 -17.618 -0.296 1.00 45.19 208 THR A CA 1
ATOM 1632 C C . THR A 1 208 ? -4.314 -18.640 -1.395 1.00 45.19 208 THR A C 1
ATOM 1634 O O . THR A 1 208 ? -3.200 -19.156 -1.462 1.00 45.19 208 THR A O 1
ATOM 1637 N N . ASP A 1 209 ? -5.289 -18.879 -2.278 1.00 39.72 209 ASP A N 1
ATOM 1638 C CA . ASP A 1 209 ? -5.323 -20.017 -3.196 1.00 39.72 209 ASP A CA 1
ATOM 1639 C C . ASP A 1 209 ? -5.166 -19.598 -4.680 1.00 39.72 209 ASP A C 1
ATOM 1641 O O . ASP A 1 209 ? -5.354 -20.406 -5.581 1.00 39.72 209 ASP A O 1
ATOM 1645 N N . VAL A 1 210 ? -4.770 -18.347 -4.971 1.00 42.47 210 VAL A N 1
ATOM 1646 C CA . VAL A 1 210 ? -4.722 -17.772 -6.346 1.00 42.47 210 VAL A CA 1
ATOM 1647 C C . VAL A 1 210 ? -3.632 -18.376 -7.251 1.00 42.47 210 VAL A C 1
ATOM 1649 O O . VAL A 1 210 ? -3.550 -18.042 -8.429 1.00 42.47 210 VAL A O 1
ATOM 1652 N N . TYR A 1 211 ? -2.815 -19.303 -6.754 1.00 39.03 211 TYR A N 1
ATOM 1653 C CA . TYR A 1 211 ? -1.849 -20.038 -7.578 1.00 39.03 211 TYR A CA 1
ATOM 1654 C C . TYR A 1 211 ? -2.267 -21.497 -7.776 1.00 39.03 211 TYR A C 1
ATOM 1656 O O . TYR A 1 211 ? -1.469 -22.407 -7.562 1.00 39.03 211 TYR A O 1
ATOM 1664 N N . ASP A 1 212 ? -3.508 -21.728 -8.199 1.00 37.94 212 ASP A N 1
ATOM 1665 C CA . ASP A 1 212 ? -3.828 -22.942 -8.945 1.00 37.94 212 ASP A CA 1
ATOM 1666 C C . ASP A 1 212 ? -3.629 -22.626 -10.434 1.00 37.94 212 ASP A C 1
ATOM 1668 O O . ASP A 1 212 ? -4.475 -21.998 -11.072 1.00 37.94 212 ASP A O 1
ATOM 1672 N N . GLU A 1 213 ? -2.459 -22.982 -10.977 1.00 45.12 213 GLU A N 1
ATOM 1673 C CA . GLU A 1 213 ? -2.115 -22.767 -12.396 1.00 45.12 213 GLU A CA 1
ATOM 1674 C C . GLU A 1 213 ? -3.112 -23.462 -13.351 1.00 45.12 213 GLU A C 1
ATOM 1676 O O . GLU A 1 213 ? -3.159 -23.122 -14.536 1.00 45.12 213 GLU A O 1
ATOM 1681 N N . ASP A 1 214 ? -3.935 -24.375 -12.820 1.00 42.19 214 ASP A N 1
ATOM 1682 C CA . ASP A 1 214 ? -4.955 -25.143 -13.530 1.00 42.19 214 ASP A CA 1
ATOM 1683 C C . ASP A 1 214 ? -6.394 -24.617 -13.320 1.00 42.19 214 ASP A C 1
ATOM 1685 O O . ASP A 1 214 ? -7.341 -25.176 -13.884 1.00 42.19 214 ASP A O 1
ATOM 1689 N N . ALA A 1 215 ? -6.603 -23.546 -12.542 1.00 41.59 215 ALA A N 1
ATOM 1690 C CA . ALA A 1 215 ? -7.936 -22.974 -12.358 1.00 41.59 215 ALA A CA 1
ATOM 1691 C C . ALA A 1 215 ? -8.392 -22.241 -13.629 1.00 41.59 215 ALA A C 1
ATOM 1693 O O . ALA A 1 215 ? -7.982 -21.113 -13.916 1.00 41.59 215 ALA A O 1
ATOM 1694 N N . GLU A 1 216 ? -9.274 -22.884 -14.400 1.00 35.22 216 GLU A N 1
ATOM 1695 C CA . GLU A 1 216 ? -9.940 -22.227 -15.520 1.00 35.22 216 GLU A CA 1
ATOM 1696 C C . GLU A 1 216 ? -10.692 -20.977 -15.030 1.00 35.22 216 GLU A C 1
ATOM 1698 O O . GLU A 1 216 ? -11.365 -21.023 -13.993 1.00 35.22 216 GLU A O 1
ATOM 1703 N N . PRO A 1 217 ? -10.597 -19.844 -15.752 1.00 38.31 217 PRO A N 1
ATOM 1704 C CA . PRO A 1 217 ? -11.297 -18.630 -15.368 1.00 38.31 217 PRO A CA 1
ATOM 1705 C C . PRO A 1 217 ? -12.792 -18.927 -15.281 1.00 38.31 217 PRO A C 1
ATOM 1707 O O . PRO A 1 217 ? -13.382 -19.455 -16.224 1.00 38.31 217 PRO A O 1
ATOM 1710 N N . ALA A 1 218 ? -13.407 -18.577 -14.151 1.00 38.06 218 ALA A N 1
ATOM 1711 C CA . ALA A 1 218 ? -14.847 -18.687 -13.992 1.00 38.06 218 ALA A CA 1
ATOM 1712 C C . ALA A 1 218 ? -15.528 -17.878 -15.105 1.00 38.06 218 ALA A C 1
ATOM 1714 O O . ALA A 1 218 ? -15.488 -16.646 -15.117 1.00 38.06 218 ALA A O 1
ATOM 1715 N N . VAL A 1 219 ? -16.126 -18.586 -16.063 1.00 35.88 219 VAL A N 1
ATOM 1716 C CA . VAL A 1 219 ? -16.999 -17.990 -17.068 1.00 35.88 219 VAL A CA 1
ATOM 1717 C C . VAL A 1 219 ? -18.231 -17.497 -16.319 1.00 35.88 219 VAL A C 1
ATOM 1719 O O . VAL A 1 219 ? -19.035 -18.292 -15.837 1.00 35.88 219 VAL A O 1
ATOM 1722 N N . ILE A 1 220 ? -18.350 -16.179 -16.174 1.00 35.75 220 ILE A N 1
ATOM 1723 C CA . ILE A 1 220 ? -19.599 -15.548 -15.758 1.00 35.75 220 ILE A CA 1
ATOM 1724 C C . ILE A 1 220 ? -20.531 -15.665 -16.963 1.00 35.75 220 ILE A C 1
ATOM 1726 O O . ILE A 1 220 ? -20.371 -14.963 -17.960 1.00 35.75 220 ILE A O 1
ATOM 1730 N N . ASP A 1 221 ? -21.433 -16.639 -16.902 1.00 37.19 221 ASP A N 1
ATOM 1731 C CA . ASP A 1 221 ? -22.448 -16.879 -17.920 1.00 37.19 221 ASP A CA 1
ATOM 1732 C C . ASP A 1 221 ? -23.539 -15.802 -17.808 1.00 37.19 221 ASP A C 1
ATOM 1734 O O . ASP A 1 221 ? -24.565 -15.991 -17.157 1.00 37.19 221 ASP A O 1
ATOM 1738 N N . ASP A 1 222 ? -23.304 -14.639 -18.423 1.00 43.75 222 ASP A N 1
ATOM 1739 C CA . ASP A 1 222 ? -24.315 -13.590 -18.635 1.00 43.75 222 ASP A CA 1
ATOM 1740 C C . ASP A 1 222 ? -25.301 -13.992 -19.754 1.00 43.75 222 ASP A C 1
ATOM 1742 O O . ASP A 1 222 ? -25.589 -13.232 -20.682 1.00 43.75 222 ASP A O 1
ATOM 1746 N N . ALA A 1 223 ? -25.837 -15.211 -19.687 1.00 41.41 223 ALA A N 1
ATOM 1747 C CA . ALA A 1 223 ? -26.841 -15.710 -20.619 1.00 41.41 223 ALA A CA 1
ATOM 1748 C C . ALA A 1 223 ? -28.086 -16.224 -19.890 1.00 41.41 223 ALA A C 1
ATOM 1750 O O . ALA A 1 223 ? -28.562 -17.329 -20.135 1.00 41.41 223 ALA A O 1
ATOM 1751 N N . ASP A 1 224 ? -28.688 -15.370 -19.060 1.00 39.41 224 ASP A N 1
ATOM 1752 C CA . ASP A 1 224 ? -30.103 -15.498 -18.715 1.00 39.41 224 ASP A CA 1
ATOM 1753 C C . ASP A 1 224 ? -30.927 -14.384 -19.399 1.00 39.41 224 ASP A C 1
ATOM 1755 O O . ASP A 1 224 ? -31.150 -13.297 -18.876 1.00 39.41 224 ASP A O 1
ATOM 1759 N N . LYS A 1 225 ? -31.412 -14.740 -20.597 1.00 40.25 225 LYS A N 1
ATOM 1760 C CA . LYS A 1 225 ? -32.735 -14.409 -21.168 1.00 40.25 225 LYS A CA 1
ATOM 1761 C C . LYS A 1 225 ? -33.044 -12.953 -21.543 1.00 40.25 225 LYS A C 1
ATOM 1763 O O . LYS A 1 225 ? -33.672 -12.209 -20.797 1.00 40.25 225 LYS A O 1
ATOM 1768 N N . ALA A 1 226 ? -32.861 -12.665 -22.831 1.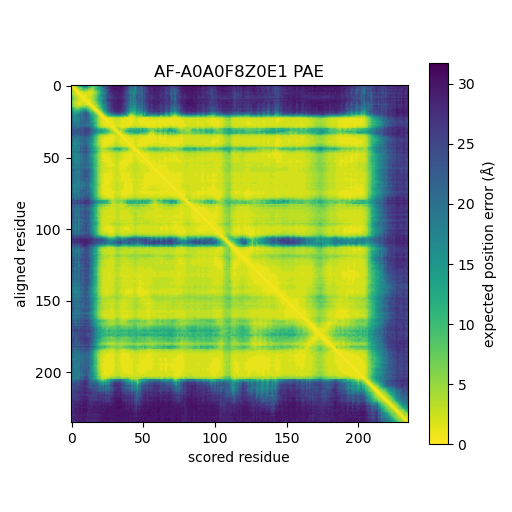00 38.47 226 ALA A N 1
ATOM 1769 C CA . ALA A 1 226 ? -33.837 -11.893 -23.599 1.00 38.47 226 ALA A CA 1
ATOM 1770 C C . ALA A 1 226 ? -34.482 -12.824 -24.641 1.00 38.47 226 ALA A C 1
ATOM 1772 O O . ALA A 1 226 ? -34.025 -12.937 -25.777 1.00 38.47 226 ALA A O 1
ATOM 1773 N N . GLU A 1 227 ? -35.518 -13.556 -24.226 1.00 39.75 227 GLU A N 1
ATOM 1774 C CA . GLU A 1 227 ? -36.408 -14.240 -25.162 1.00 39.75 227 GLU A CA 1
ATOM 1775 C C . GLU A 1 227 ? -37.285 -13.202 -25.876 1.00 39.75 227 GLU A C 1
ATOM 1777 O O . GLU A 1 227 ? -38.112 -12.542 -25.253 1.00 39.75 227 GLU A O 1
ATOM 1782 N N . GLY A 1 228 ? -37.127 -13.128 -27.199 1.00 42.19 228 GLY A N 1
ATOM 1783 C CA . GLY A 1 228 ? -38.233 -12.898 -28.125 1.00 42.19 228 GLY A CA 1
ATOM 1784 C C . GLY A 1 228 ? -38.537 -11.461 -28.532 1.00 42.19 228 GLY A C 1
ATOM 1785 O O . GLY A 1 228 ? -39.499 -10.895 -28.038 1.00 42.19 228 GLY A O 1
ATOM 1786 N N . GLU A 1 229 ? -37.872 -10.969 -29.582 1.00 37.75 229 GLU A N 1
ATOM 1787 C CA . GLU A 1 229 ? -38.544 -10.175 -30.624 1.00 37.75 229 GLU A CA 1
ATOM 1788 C C . GLU A 1 229 ? -37.992 -10.566 -32.005 1.00 37.75 229 GLU A C 1
ATOM 1790 O O . GLU A 1 229 ? -36.804 -10.421 -32.297 1.00 37.75 229 GLU A O 1
ATOM 1795 N N . SER A 1 230 ? -38.864 -11.135 -32.845 1.00 35.88 230 SER A N 1
ATOM 1796 C CA . SER A 1 230 ? -38.556 -11.543 -34.214 1.00 35.88 230 SER A CA 1
ATOM 1797 C C . SER A 1 230 ? -38.458 -10.322 -35.129 1.00 35.88 230 SER A C 1
ATOM 1799 O O . SER A 1 230 ? -39.428 -9.576 -35.257 1.00 35.88 230 SER A O 1
ATOM 1801 N N . TRP A 1 231 ? -37.346 -10.173 -35.843 1.00 36.38 231 TRP A N 1
ATOM 1802 C CA . TRP A 1 231 ? -37.234 -9.242 -36.966 1.00 36.38 231 TRP A CA 1
ATOM 1803 C C . TRP A 1 231 ? -37.453 -9.987 -38.285 1.00 36.38 231 TRP A C 1
ATOM 1805 O O . TRP A 1 231 ? -36.520 -10.198 -39.051 1.00 36.38 231 TRP A O 1
ATOM 1815 N N . ASP A 1 232 ? -38.705 -10.371 -38.539 1.00 41.94 232 ASP A N 1
ATOM 1816 C CA . ASP A 1 232 ? -39.186 -10.748 -39.871 1.00 41.94 232 ASP A CA 1
ATOM 1817 C C . ASP A 1 232 ? -40.091 -9.632 -40.401 1.00 41.94 232 ASP A C 1
ATOM 1819 O O . ASP A 1 232 ? -41.305 -9.647 -40.211 1.00 41.94 232 ASP A O 1
ATOM 1823 N N . ALA A 1 233 ? -39.482 -8.640 -41.046 1.00 41.84 233 ALA A N 1
ATOM 1824 C CA . ALA A 1 233 ? -40.072 -7.860 -42.133 1.00 41.84 233 ALA A CA 1
ATOM 1825 C C . ALA A 1 233 ? -39.033 -6.843 -42.607 1.00 41.84 233 ALA A C 1
ATOM 1827 O O . ALA A 1 233 ? -38.679 -5.942 -41.859 1.00 41.84 233 ALA A O 1
ATOM 1828 N N . PHE A 1 234 ? -38.520 -7.020 -43.821 1.00 40.41 234 PHE A N 1
ATOM 1829 C CA . PHE A 1 234 ? -38.591 -6.053 -44.925 1.00 40.41 234 PHE A CA 1
ATOM 1830 C C . PHE A 1 234 ? -37.703 -6.570 -46.067 1.00 40.41 234 PHE A C 1
ATOM 1832 O O . PHE A 1 234 ? -36.482 -6.430 -46.049 1.00 40.41 234 PHE A O 1
ATOM 1839 N N . ASN A 1 235 ? -38.368 -7.213 -47.034 1.00 41.28 235 ASN A N 1
ATOM 1840 C CA . ASN A 1 235 ? -37.990 -7.113 -48.446 1.00 41.28 235 ASN A CA 1
ATOM 1841 C C . ASN A 1 235 ? -38.208 -5.674 -48.923 1.00 41.28 235 ASN A C 1
ATOM 1843 O O . ASN A 1 235 ? -39.186 -5.054 -48.439 1.00 41.28 235 ASN A O 1
#

Radius of gyration: 21.4 Å; Cα contacts (8 Å, |Δi|>4): 398; chains: 1; bounding box: 64×42×68 Å

Sequence (235 aa):
LHGTTYVGEDGKKHRAAASSLVTVVAGVDQGQGKGNHMHISIVHEGAIRHKLWIGRVYSLEELEQKLDDYNVEICVIDAQGGGIGYNDLRSLCDRRSGQVYMCRYRPKRKPENMFSIDEDNNMIQANRTDSLDAGFDSYKHQRVVLPQCINDIDNGEFIPQMIESVRSKTIDKNNVVVGIWSNTGPDDHRHADVYELLAMHIAGYGDTDVYDEDAEPAVIDDADKAEGESWDAFN

Organism: NCBI:txid412755